Protein AF-R7C120-F1 (afdb_monomer_lite)

Foldseek 3Di:
DLVVDPPCVVCVVVVLVVLVVCCPPPCNLVSLVVCCVNPPPVSVVSCVVVVHDHSLNVLQCVPAPPVQLVVLVLLQLQLLVVDPQKAWAEPSCCVVFPPQPFDDQATEIEGQDDDVVVSVVVVCVVVVWDKDFPDDDPFKTWIWIDDPPDIYIYIYGYDNDDPDQFDQGPSGGHDFLQVNLVVLLVVCLPPVALVSLSSNLVSCVRCVVPHDPVSLVSSVVSCVVADLVSLVVNLVPDDDSSDDNVVSVVSNVVSCVSSVNDPVPNDD

Sequence (268 aa):
MKNDFICADQYTPEVFEKVLLLKGSGRWPQIAAFMGREYGAEWLDFLEGCGEETPFEVIRRMLLPATHAAFLRDCATFVTQAVGQLTVTGEAALALCYGLERPAENLELVCSGGEAAGVLRRFCAARSVSLSLINEVLIRREFLIRSATDELRVIVSYRKARAVPTPVIRGIRVSEPDTLASWACFAFNRSRHLRDLYDLAFVVRLFFDRISAERKFDISNALSNFESSDLEYLLRTQEDCLIDKTKLVNDYRAMCRLLGISSDEFLP

Structure (mmCIF, N/CA/C/O backbone):
data_AF-R7C120-F1
#
_entry.id   AF-R7C120-F1
#
loop_
_atom_site.group_PDB
_atom_site.id
_atom_site.type_symbol
_atom_site.label_atom_id
_atom_site.label_alt_id
_atom_site.label_comp_id
_atom_site.label_asym_id
_atom_site.label_entity_id
_atom_site.label_seq_id
_atom_site.pdbx_PDB_ins_code
_atom_site.Cartn_x
_atom_site.Cartn_y
_atom_site.Cartn_z
_atom_site.occupancy
_atom_site.B_iso_or_equiv
_atom_site.auth_seq_id
_atom_site.auth_comp_id
_atom_site.auth_asym_id
_atom_site.auth_atom_id
_atom_site.pdbx_PDB_model_num
ATOM 1 N N . MET A 1 1 ? 33.370 -12.246 1.269 1.00 59.62 1 MET A N 1
ATOM 2 C CA . MET A 1 1 ? 34.182 -13.462 1.025 1.00 59.62 1 MET A CA 1
ATOM 3 C C . MET A 1 1 ? 34.262 -13.813 -0.459 1.00 59.62 1 MET A C 1
ATOM 5 O O . MET A 1 1 ? 35.376 -13.990 -0.928 1.00 59.62 1 MET A O 1
ATOM 9 N N . LYS A 1 2 ? 33.154 -13.876 -1.223 1.00 56.00 2 LYS A N 1
ATOM 10 C CA . LYS A 1 2 ? 33.225 -14.118 -2.689 1.00 56.00 2 LYS A CA 1
ATOM 11 C C . LYS A 1 2 ? 34.026 -13.021 -3.410 1.00 56.00 2 LYS A C 1
ATOM 13 O O . LYS A 1 2 ? 34.896 -13.314 -4.217 1.00 56.00 2 LYS A O 1
ATOM 18 N N . ASN A 1 3 ? 33.799 -11.763 -3.026 1.00 56.03 3 ASN A N 1
ATOM 19 C CA . ASN A 1 3 ? 34.456 -10.589 -3.621 1.00 56.03 3 ASN A CA 1
ATOM 20 C C . ASN A 1 3 ? 35.867 -10.300 -3.078 1.00 56.03 3 ASN A C 1
ATOM 22 O O . ASN A 1 3 ? 36.531 -9.390 -3.567 1.00 56.03 3 ASN A O 1
ATOM 26 N N . ASP A 1 4 ? 36.322 -11.050 -2.070 1.00 59.22 4 ASP A N 1
ATOM 27 C CA . ASP A 1 4 ? 37.618 -10.819 -1.416 1.00 59.22 4 ASP A CA 1
ATOM 28 C C . ASP A 1 4 ? 38.739 -11.692 -2.009 1.00 59.22 4 ASP A C 1
ATOM 30 O O . ASP A 1 4 ? 39.910 -11.506 -1.678 1.00 59.22 4 ASP A O 1
ATOM 34 N N . PHE A 1 5 ? 38.401 -12.639 -2.895 1.00 56.16 5 PHE A N 1
ATOM 35 C CA . PHE A 1 5 ? 39.346 -13.573 -3.506 1.00 56.16 5 PHE A CA 1
ATOM 36 C C . PHE A 1 5 ? 39.140 -13.663 -5.024 1.00 56.16 5 PHE A C 1
ATOM 38 O O . PHE A 1 5 ? 38.027 -13.811 -5.516 1.00 56.16 5 PHE A O 1
ATOM 45 N N . ILE A 1 6 ? 40.237 -13.584 -5.779 1.00 49.78 6 ILE A N 1
ATOM 46 C CA . ILE A 1 6 ? 40.236 -13.625 -7.247 1.00 49.78 6 ILE A CA 1
ATOM 47 C C . ILE A 1 6 ? 39.999 -15.074 -7.722 1.00 49.78 6 ILE A C 1
ATOM 49 O O . ILE A 1 6 ? 40.662 -15.989 -7.236 1.00 49.78 6 ILE A O 1
ATOM 53 N N . CYS A 1 7 ? 39.104 -15.273 -8.700 1.00 55.56 7 CYS A N 1
ATOM 54 C CA . CYS A 1 7 ? 38.831 -16.557 -9.376 1.00 55.56 7 CYS A CA 1
ATOM 55 C C . CYS A 1 7 ? 38.228 -17.684 -8.503 1.00 55.56 7 CYS A C 1
ATOM 57 O O . CYS A 1 7 ? 38.557 -18.856 -8.693 1.00 55.56 7 CYS A O 1
ATOM 59 N N . ALA A 1 8 ? 37.335 -17.366 -7.561 1.00 64.25 8 ALA A N 1
ATOM 60 C CA . ALA A 1 8 ? 36.672 -18.376 -6.724 1.00 64.25 8 ALA A CA 1
ATOM 61 C C . ALA A 1 8 ? 35.389 -18.981 -7.336 1.00 64.25 8 ALA A C 1
ATOM 63 O O . ALA A 1 8 ? 34.874 -19.960 -6.798 1.00 64.25 8 ALA A O 1
ATOM 64 N N . ASP A 1 9 ? 34.900 -18.454 -8.465 1.00 71.06 9 ASP A N 1
ATOM 65 C CA . ASP A 1 9 ? 33.600 -18.835 -9.048 1.00 71.06 9 ASP A CA 1
ATOM 66 C C . ASP A 1 9 ? 33.495 -20.328 -9.398 1.00 71.06 9 ASP A C 1
ATOM 68 O O . ASP A 1 9 ? 32.418 -20.917 -9.338 1.00 71.06 9 ASP A O 1
ATOM 72 N N . GLN A 1 10 ? 34.628 -20.977 -9.687 1.00 77.88 10 GLN A N 1
ATOM 73 C CA . GLN A 1 10 ? 34.686 -22.415 -9.968 1.00 77.88 10 GLN A CA 1
ATOM 74 C C . GLN A 1 10 ? 34.289 -23.297 -8.772 1.00 77.88 10 GLN A C 1
ATOM 76 O O . GLN A 1 10 ? 33.929 -24.456 -8.963 1.00 77.88 10 GLN A O 1
ATOM 81 N N . TYR A 1 11 ? 34.350 -22.765 -7.549 1.00 79.38 11 TYR A N 1
ATOM 82 C CA . TYR A 1 11 ? 33.985 -23.485 -6.327 1.00 79.38 11 TYR A CA 1
ATOM 83 C C . TYR A 1 11 ? 32.561 -23.176 -5.859 1.00 79.38 11 TYR A C 1
ATOM 85 O O . TYR A 1 11 ? 32.088 -23.806 -4.915 1.00 79.38 11 TYR A O 1
ATOM 93 N N . THR A 1 12 ? 31.862 -22.232 -6.499 1.00 83.56 12 THR A N 1
ATOM 94 C CA . THR A 1 12 ? 30.515 -21.806 -6.095 1.00 83.56 12 THR A CA 1
ATOM 95 C C . THR A 1 12 ? 29.530 -22.980 -5.948 1.00 83.56 12 THR A C 1
ATOM 97 O O . THR A 1 12 ? 28.887 -23.057 -4.899 1.00 83.56 12 THR A O 1
ATOM 100 N N . PRO A 1 13 ? 29.449 -23.949 -6.888 1.00 84.44 13 PRO A N 1
ATOM 101 C CA . PRO A 1 13 ? 28.557 -25.101 -6.728 1.00 84.44 13 PRO A CA 1
ATOM 102 C C . PRO A 1 13 ? 28.895 -25.960 -5.500 1.00 84.44 13 PRO A C 1
ATOM 104 O O . PRO A 1 13 ? 28.005 -26.346 -4.746 1.00 84.44 13 PRO A O 1
ATOM 107 N N . GLU A 1 14 ? 30.184 -26.206 -5.245 1.00 87.88 14 GLU A N 1
ATOM 108 C CA . GLU A 1 14 ? 30.626 -26.993 -4.088 1.00 87.88 14 GLU A CA 1
ATOM 109 C C . GLU A 1 14 ? 30.311 -26.270 -2.771 1.00 87.88 14 GLU A C 1
ATOM 111 O O . GLU A 1 14 ? 29.830 -26.883 -1.816 1.00 87.88 14 GLU A O 1
ATOM 116 N N . VAL A 1 15 ? 30.522 -24.950 -2.717 1.00 88.19 15 VAL A N 1
ATOM 117 C CA . VAL A 1 15 ? 30.162 -24.134 -1.549 1.00 88.19 15 VAL A CA 1
ATOM 118 C C . VAL A 1 15 ? 28.664 -24.240 -1.263 1.00 88.19 15 VAL A C 1
ATOM 120 O O . VAL A 1 15 ? 28.277 -24.447 -0.112 1.00 88.19 15 VAL A O 1
ATOM 123 N N . PHE A 1 16 ? 27.821 -24.141 -2.290 1.00 91.25 16 PHE A N 1
ATOM 124 C CA . PHE A 1 16 ? 26.369 -24.237 -2.151 1.00 91.25 16 PHE A CA 1
ATOM 125 C C . PHE A 1 16 ? 25.921 -25.587 -1.594 1.00 91.25 16 PHE A C 1
ATOM 127 O O . PHE A 1 16 ? 25.179 -25.628 -0.607 1.00 91.25 16 PHE A O 1
ATOM 134 N N . GLU A 1 17 ? 26.441 -26.683 -2.148 1.00 92.00 17 GLU A N 1
ATOM 135 C CA . GLU A 1 17 ? 26.164 -28.035 -1.660 1.00 92.00 17 GLU A CA 1
ATOM 136 C C . GLU A 1 17 ? 26.560 -28.205 -0.189 1.00 92.00 17 GLU A C 1
ATOM 138 O O . GLU A 1 17 ? 25.792 -28.748 0.608 1.00 92.00 17 GLU A O 1
ATOM 143 N N . LYS A 1 18 ? 27.741 -27.710 0.209 1.00 92.50 18 LYS A N 1
ATOM 144 C CA . LYS A 1 18 ? 28.206 -27.812 1.602 1.00 92.50 18 LYS A CA 1
ATOM 145 C C . LYS A 1 18 ? 27.385 -26.963 2.558 1.00 92.50 18 LYS A C 1
ATOM 147 O O . LYS A 1 18 ? 27.124 -27.403 3.677 1.00 92.50 18 LYS A O 1
ATOM 152 N N . VAL A 1 19 ? 26.972 -25.768 2.144 1.00 90.69 19 VAL A N 1
ATOM 153 C CA . VAL A 1 19 ? 26.147 -24.898 2.987 1.00 90.69 19 VAL A CA 1
ATOM 154 C C . VAL A 1 19 ? 24.754 -25.489 3.181 1.00 90.69 19 VAL A C 1
ATOM 156 O O . VAL A 1 19 ? 24.238 -25.433 4.297 1.00 90.69 19 VAL A O 1
ATOM 159 N N . LEU A 1 20 ? 24.175 -26.136 2.166 1.00 90.25 20 LEU A N 1
ATOM 160 C CA . LEU A 1 20 ? 22.858 -26.769 2.274 1.00 90.25 20 LEU A CA 1
ATOM 161 C C . LEU A 1 20 ? 22.803 -27.867 3.353 1.00 90.25 20 LEU A C 1
ATOM 163 O O . LEU A 1 20 ? 21.775 -28.037 4.012 1.00 90.25 20 LEU A O 1
ATOM 167 N N . LEU A 1 21 ? 23.923 -28.542 3.638 1.00 92.06 21 LEU A N 1
ATOM 168 C CA . LEU A 1 21 ? 24.025 -29.508 4.746 1.00 92.06 21 LEU A CA 1
ATOM 169 C C . LEU A 1 21 ? 23.714 -28.885 6.121 1.00 92.06 21 LEU A C 1
ATOM 171 O O . LEU A 1 21 ? 23.375 -29.598 7.065 1.00 92.06 21 LEU A O 1
ATOM 175 N N . LEU A 1 22 ? 23.807 -27.558 6.247 1.00 89.06 22 LEU A N 1
ATOM 176 C CA . LEU A 1 22 ? 23.524 -26.818 7.476 1.00 89.06 22 LEU A CA 1
ATOM 177 C C . LEU A 1 22 ? 22.041 -26.446 7.637 1.00 89.06 22 LEU A C 1
ATOM 179 O O . LEU A 1 22 ? 21.698 -25.812 8.635 1.00 89.06 22 LEU A O 1
ATOM 183 N N . LYS A 1 23 ? 21.148 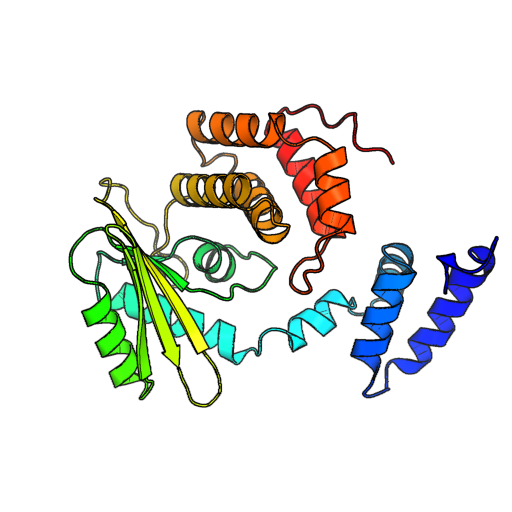-26.844 6.720 1.00 81.94 23 LYS A N 1
ATOM 184 C CA . LYS A 1 23 ? 19.715 -26.493 6.752 1.00 81.94 23 LYS A CA 1
ATOM 185 C C . LYS A 1 23 ? 19.004 -26.872 8.052 1.00 81.94 23 LYS A C 1
ATOM 187 O O . LYS A 1 23 ? 18.159 -26.126 8.535 1.00 81.94 23 LYS A O 1
ATOM 192 N N . GLY A 1 24 ? 19.371 -28.002 8.657 1.00 82.06 24 GLY A N 1
ATOM 193 C CA . GLY A 1 24 ? 18.810 -28.438 9.944 1.00 82.06 24 GLY A CA 1
ATOM 194 C C . GLY A 1 24 ? 19.228 -27.576 11.145 1.00 82.06 24 GLY A C 1
ATOM 195 O O . GLY A 1 24 ? 18.747 -27.787 12.256 1.00 82.06 24 GLY A O 1
ATOM 196 N N . SER A 1 25 ? 20.139 -26.619 10.952 1.00 85.38 25 SER A N 1
ATOM 197 C CA . SER A 1 25 ? 20.618 -25.728 12.003 1.00 85.38 25 SER A CA 1
ATOM 198 C C . SER A 1 25 ? 19.568 -24.687 12.380 1.00 85.38 25 SER A C 1
ATOM 200 O O . SER A 1 25 ? 18.989 -24.024 11.524 1.00 85.38 25 SER A O 1
ATOM 202 N N . GLY A 1 26 ? 19.433 -24.404 13.678 1.00 76.44 26 GLY A N 1
ATOM 203 C CA . GLY A 1 26 ? 18.660 -23.249 14.153 1.00 76.44 26 GLY A CA 1
ATOM 204 C C . GLY A 1 26 ? 19.206 -21.892 13.677 1.00 76.44 26 GLY A C 1
ATOM 205 O O . GLY A 1 26 ? 18.530 -20.880 13.826 1.00 76.44 26 GLY A O 1
ATOM 206 N N . ARG A 1 27 ? 20.417 -21.861 13.096 1.00 80.62 27 ARG A N 1
ATOM 207 C CA . ARG A 1 27 ? 21.026 -20.672 12.474 1.00 80.62 27 ARG A CA 1
ATOM 208 C C . ARG A 1 27 ? 20.820 -20.593 10.959 1.00 80.62 27 ARG A C 1
ATOM 210 O O . ARG A 1 27 ? 21.384 -19.708 10.315 1.00 80.62 27 ARG A O 1
ATOM 217 N N . TRP A 1 28 ? 20.049 -21.514 10.377 1.00 82.50 28 TRP A N 1
ATOM 218 C CA . TRP A 1 28 ? 19.776 -21.533 8.941 1.00 82.50 28 TRP A CA 1
ATOM 219 C C . TRP A 1 28 ? 19.320 -20.180 8.372 1.00 82.50 28 TRP A C 1
ATOM 221 O O . TRP A 1 28 ? 19.856 -19.788 7.342 1.00 82.50 28 TRP A O 1
ATOM 231 N N . PRO A 1 29 ? 18.456 -19.391 9.040 1.00 68.88 29 PRO A N 1
ATOM 232 C CA . PRO A 1 29 ? 18.038 -18.092 8.512 1.00 68.88 29 PRO A CA 1
ATOM 233 C C . PRO A 1 29 ? 19.200 -17.113 8.323 1.00 68.88 29 PRO A C 1
ATOM 235 O O . PRO A 1 29 ? 19.287 -16.439 7.301 1.00 68.88 29 PRO A O 1
ATOM 238 N N . GLN A 1 30 ? 20.127 -17.047 9.284 1.00 75.12 30 GLN A N 1
ATOM 239 C CA . GLN A 1 30 ? 21.290 -16.161 9.205 1.00 75.12 30 GLN A CA 1
ATOM 240 C C . GLN A 1 30 ? 22.289 -16.641 8.149 1.00 75.12 30 GLN A C 1
ATOM 242 O O . GLN A 1 30 ? 22.896 -15.818 7.465 1.00 75.12 30 GLN A O 1
ATOM 247 N N . ILE A 1 31 ? 22.436 -17.962 8.008 1.00 79.38 31 ILE A N 1
ATOM 248 C CA . ILE A 1 31 ? 23.298 -18.597 7.005 1.00 79.38 31 ILE A CA 1
ATOM 249 C C . ILE A 1 31 ? 22.737 -18.351 5.600 1.00 79.38 31 ILE A C 1
ATOM 251 O O . ILE A 1 31 ? 23.450 -17.842 4.743 1.00 79.38 31 ILE A O 1
ATOM 255 N N . ALA A 1 32 ? 21.452 -18.623 5.379 1.00 76.19 32 ALA A N 1
ATOM 256 C CA . ALA A 1 32 ? 20.771 -18.414 4.106 1.00 76.19 32 ALA A CA 1
ATOM 257 C C . ALA A 1 32 ? 20.776 -16.932 3.695 1.00 76.19 32 ALA A C 1
ATOM 259 O O . ALA A 1 32 ? 21.051 -16.614 2.540 1.00 76.19 32 ALA A O 1
ATOM 260 N N . ALA A 1 33 ? 20.550 -16.019 4.648 1.00 67.75 33 ALA A N 1
ATOM 261 C CA . ALA A 1 33 ? 20.653 -14.580 4.416 1.00 67.75 33 ALA A CA 1
ATOM 262 C C . ALA A 1 33 ? 22.083 -14.151 4.049 1.00 67.75 33 ALA A C 1
ATOM 264 O O . ALA A 1 33 ? 22.270 -13.307 3.178 1.00 67.75 33 ALA A O 1
ATOM 265 N N . PHE A 1 34 ? 23.097 -14.712 4.714 1.00 77.62 34 PHE A N 1
ATOM 266 C CA . PHE A 1 34 ? 24.500 -14.459 4.384 1.00 77.62 34 PHE A CA 1
ATOM 267 C C . PHE A 1 34 ? 24.843 -14.946 2.973 1.00 77.62 34 PHE A C 1
ATOM 269 O O . PHE A 1 34 ? 25.408 -14.179 2.199 1.00 77.62 34 PHE A O 1
ATOM 276 N N . MET A 1 35 ? 24.434 -16.164 2.613 1.00 81.31 35 MET A N 1
ATOM 277 C CA . MET A 1 35 ? 24.646 -16.709 1.270 1.00 81.31 35 MET A CA 1
ATOM 278 C C . MET A 1 35 ? 23.953 -15.879 0.193 1.00 81.31 35 MET A C 1
ATOM 280 O O . MET A 1 35 ? 24.572 -15.567 -0.818 1.00 81.31 35 MET A O 1
ATOM 284 N N . GLY A 1 36 ? 22.715 -15.441 0.437 1.00 71.19 36 GLY A N 1
ATOM 285 C CA . GLY A 1 36 ? 22.006 -14.541 -0.473 1.00 71.19 36 GLY A CA 1
ATOM 286 C C . GLY A 1 36 ? 22.736 -13.211 -0.688 1.00 71.19 36 GLY A C 1
ATOM 287 O O . GLY A 1 36 ? 22.799 -12.735 -1.817 1.00 71.19 36 GLY A O 1
ATOM 288 N N . ARG A 1 37 ? 23.345 -12.634 0.359 1.00 65.94 37 ARG A N 1
ATOM 289 C CA . ARG A 1 37 ? 24.153 -11.406 0.233 1.00 65.94 37 ARG A CA 1
ATOM 290 C C . ARG A 1 37 ? 25.459 -11.618 -0.533 1.00 65.94 37 ARG A C 1
ATOM 292 O O . ARG A 1 37 ? 25.858 -10.742 -1.287 1.00 65.94 37 ARG A O 1
ATOM 299 N N . GLU A 1 38 ? 26.136 -12.741 -0.311 1.00 76.75 38 GLU A N 1
ATOM 300 C CA . GLU A 1 38 ? 27.458 -13.009 -0.895 1.00 76.75 38 GLU A CA 1
ATOM 301 C C . GLU A 1 38 ? 27.393 -13.538 -2.334 1.00 76.75 38 GLU A C 1
ATOM 303 O O . GLU A 1 38 ? 28.292 -13.260 -3.123 1.00 76.75 38 GLU A O 1
ATOM 308 N N . TYR A 1 39 ? 26.351 -14.300 -2.675 1.00 74.56 39 TYR A N 1
ATOM 309 C CA . TYR A 1 39 ? 26.270 -15.045 -3.935 1.00 74.56 39 TYR A CA 1
ATOM 310 C C . TYR A 1 39 ? 25.067 -14.676 -4.812 1.00 74.56 39 TYR A C 1
ATOM 312 O O . TYR A 1 39 ? 25.027 -15.076 -5.973 1.00 74.56 39 TYR A O 1
ATOM 320 N N . GLY A 1 40 ? 24.113 -13.890 -4.304 1.00 69.75 40 GLY A N 1
ATOM 321 C CA . GLY A 1 40 ? 23.027 -13.324 -5.106 1.00 69.75 40 GLY A CA 1
ATOM 322 C C . GLY A 1 40 ? 22.176 -14.374 -5.827 1.00 69.75 40 GLY A C 1
ATOM 323 O O . GLY A 1 40 ? 21.740 -15.352 -5.220 1.00 69.75 40 GLY A O 1
ATOM 324 N N . ALA A 1 41 ? 21.926 -14.147 -7.120 1.00 66.62 41 ALA A N 1
ATOM 325 C CA . ALA A 1 41 ? 21.039 -14.966 -7.950 1.00 66.62 41 ALA A CA 1
ATOM 326 C C . ALA A 1 41 ? 21.512 -16.420 -8.099 1.00 66.62 41 ALA A C 1
ATOM 328 O O . ALA A 1 41 ? 20.691 -17.324 -8.022 1.00 66.62 41 ALA A O 1
ATOM 329 N N . GLU A 1 42 ? 22.824 -16.661 -8.189 1.00 77.69 42 GLU A N 1
ATOM 330 C CA . GLU A 1 42 ? 23.379 -18.016 -8.332 1.00 77.69 42 GLU A CA 1
ATOM 331 C C . GLU A 1 42 ? 22.962 -18.931 -7.165 1.00 77.69 42 GLU A C 1
ATOM 333 O O . GLU A 1 42 ? 22.687 -20.114 -7.357 1.00 77.69 42 GLU A O 1
ATOM 338 N N . TRP A 1 43 ? 22.875 -18.382 -5.947 1.00 83.31 43 TRP A N 1
ATOM 339 C CA . TRP A 1 43 ? 22.424 -19.126 -4.767 1.00 83.31 43 TRP A CA 1
ATOM 340 C C . TRP A 1 43 ? 20.919 -19.407 -4.787 1.00 83.31 43 TRP A C 1
ATOM 342 O O . TRP A 1 43 ? 20.481 -20.458 -4.323 1.00 83.31 43 TRP A O 1
ATOM 352 N N . LEU A 1 44 ? 20.125 -18.481 -5.327 1.00 68.38 44 LEU A N 1
ATOM 353 C CA . LEU A 1 44 ? 18.681 -18.660 -5.473 1.00 68.38 44 LEU A CA 1
ATOM 354 C C . LEU A 1 44 ? 18.370 -19.729 -6.521 1.00 68.38 44 LEU A C 1
ATOM 356 O O . LEU A 1 44 ? 17.623 -20.654 -6.219 1.00 68.38 44 LEU A O 1
ATOM 360 N N . ASP A 1 45 ? 19.018 -19.660 -7.685 1.00 76.44 45 ASP A N 1
ATOM 361 C CA . ASP A 1 45 ? 18.873 -20.641 -8.763 1.00 76.44 45 ASP A CA 1
ATOM 362 C C . ASP A 1 45 ? 19.258 -22.051 -8.287 1.00 76.44 45 ASP A C 1
ATOM 364 O O . ASP A 1 45 ? 18.603 -23.041 -8.621 1.00 76.44 45 ASP A O 1
ATOM 368 N N . PHE A 1 46 ? 20.297 -22.154 -7.452 1.00 84.06 46 PHE A N 1
ATOM 369 C CA . PHE A 1 46 ? 20.694 -23.413 -6.826 1.00 84.06 46 PHE A CA 1
ATOM 370 C C . PHE A 1 46 ? 19.618 -23.969 -5.883 1.00 84.06 46 PHE A C 1
ATOM 372 O O . PHE A 1 46 ? 19.302 -25.160 -5.945 1.00 84.06 46 PHE A O 1
ATOM 379 N N . LEU A 1 47 ? 19.049 -23.126 -5.013 1.00 79.00 47 LEU A N 1
ATOM 380 C CA . LEU A 1 47 ? 17.984 -23.537 -4.097 1.00 79.00 47 LEU A CA 1
ATOM 381 C C . LEU A 1 47 ? 16.718 -23.946 -4.860 1.00 79.00 47 LEU A C 1
ATOM 383 O O . LEU A 1 47 ? 16.163 -25.007 -4.575 1.00 79.00 47 LEU A O 1
ATOM 387 N N . GLU A 1 48 ? 16.317 -23.188 -5.882 1.00 73.81 48 GLU A N 1
ATOM 388 C CA . GLU A 1 48 ? 15.194 -23.548 -6.755 1.00 73.81 48 GLU A CA 1
ATOM 389 C C . GLU A 1 48 ? 15.438 -24.877 -7.481 1.00 73.81 48 GLU A C 1
ATOM 391 O O . GLU A 1 48 ? 14.563 -25.746 -7.493 1.00 73.81 48 GLU A O 1
ATOM 396 N N . GLY A 1 49 ? 16.649 -25.091 -8.009 1.00 77.25 49 GLY A N 1
ATOM 397 C CA . GLY A 1 49 ? 17.053 -26.353 -8.636 1.00 77.25 49 GLY A CA 1
ATOM 398 C C . GLY A 1 49 ? 17.010 -27.555 -7.686 1.00 77.25 49 GLY A C 1
ATOM 399 O O . GLY A 1 49 ? 16.826 -28.690 -8.128 1.00 77.25 49 GLY A O 1
ATOM 400 N N . CYS A 1 50 ? 17.125 -27.310 -6.380 1.00 81.12 50 CYS A N 1
ATOM 401 C CA . CYS A 1 50 ? 17.020 -28.313 -5.324 1.00 81.12 50 CYS A CA 1
ATOM 402 C C . CYS A 1 50 ? 15.597 -28.448 -4.743 1.00 81.12 50 CYS A C 1
ATOM 404 O O . CYS A 1 50 ? 15.377 -29.299 -3.879 1.00 81.12 50 CYS A O 1
ATOM 406 N N . GLY A 1 51 ? 14.628 -27.646 -5.204 1.00 76.19 51 GLY A N 1
ATOM 407 C CA . GLY A 1 51 ? 13.269 -27.601 -4.652 1.00 76.19 51 GLY A CA 1
ATOM 408 C C . GLY A 1 51 ? 13.210 -27.033 -3.230 1.00 76.19 51 GLY A C 1
ATOM 409 O O . GLY A 1 51 ? 12.342 -27.416 -2.444 1.00 76.19 51 GLY A O 1
ATOM 410 N N . GLU A 1 52 ? 14.160 -26.168 -2.885 1.00 75.25 52 GLU A N 1
ATOM 411 C CA . GLU A 1 52 ? 14.334 -25.588 -1.560 1.00 75.25 52 GLU A CA 1
ATOM 412 C C . GLU A 1 52 ? 13.703 -24.194 -1.452 1.00 75.25 52 GLU A C 1
ATOM 414 O O . GLU A 1 52 ? 13.763 -23.401 -2.390 1.00 75.25 52 GLU A O 1
ATOM 419 N N . GLU A 1 53 ? 13.110 -23.886 -0.289 1.00 63.16 53 GLU A N 1
ATOM 420 C CA . GLU A 1 53 ? 12.561 -22.548 -0.014 1.00 63.16 53 GLU A CA 1
ATOM 421 C C . GLU A 1 53 ? 13.680 -21.502 -0.066 1.00 63.16 53 GLU A C 1
ATOM 423 O O . GLU A 1 53 ? 14.761 -21.669 0.517 1.00 63.16 53 GLU A O 1
ATOM 428 N N . THR A 1 54 ? 13.405 -20.385 -0.733 1.00 60.72 54 THR A N 1
ATOM 429 C CA . THR A 1 54 ? 14.393 -19.316 -0.887 1.00 60.72 54 THR A CA 1
ATOM 430 C C . THR A 1 54 ? 14.652 -18.616 0.456 1.00 60.72 54 THR A C 1
ATOM 432 O O . THR A 1 54 ? 13.777 -18.565 1.331 1.00 60.72 54 THR A O 1
ATOM 435 N N . PRO A 1 55 ? 15.825 -17.981 0.653 1.00 55.91 55 PRO A N 1
ATOM 436 C CA . PRO A 1 55 ? 16.100 -17.187 1.847 1.00 55.91 55 PRO A CA 1
ATOM 437 C C . PRO A 1 55 ? 15.051 -16.089 2.046 1.00 55.91 55 PRO A C 1
ATOM 439 O O . PRO A 1 55 ? 14.735 -15.753 3.182 1.00 55.91 55 PRO A O 1
ATOM 442 N N . PHE A 1 56 ? 14.469 -15.578 0.957 1.00 54.66 56 PHE A N 1
ATOM 443 C CA . PHE A 1 56 ? 13.368 -14.622 0.983 1.00 54.66 56 PHE A CA 1
ATOM 444 C C . PHE A 1 56 ? 12.111 -15.197 1.645 1.00 54.66 56 PHE A C 1
ATOM 446 O O . PHE A 1 56 ? 11.521 -14.530 2.485 1.00 54.66 56 PHE A O 1
ATOM 453 N N . GLU A 1 57 ? 11.717 -16.434 1.351 1.00 55.25 57 GLU A N 1
ATOM 454 C CA . GLU A 1 57 ? 10.547 -17.076 1.969 1.00 55.25 57 GLU A CA 1
ATOM 455 C C . GLU A 1 57 ? 10.760 -17.352 3.463 1.00 55.25 57 GLU A C 1
ATOM 457 O O . GLU A 1 57 ? 9.868 -17.103 4.285 1.00 55.25 57 GLU A O 1
ATOM 462 N N . VAL A 1 58 ? 11.976 -17.765 3.833 1.00 55.16 58 VAL A N 1
ATOM 463 C CA . VAL A 1 58 ? 12.384 -17.966 5.231 1.00 55.16 58 VAL A CA 1
ATOM 464 C C . VAL A 1 58 ? 12.382 -16.640 5.999 1.00 55.16 58 VAL A C 1
ATOM 466 O O . VAL A 1 58 ? 11.817 -16.552 7.088 1.00 55.16 58 VAL A O 1
ATOM 469 N N . ILE A 1 59 ? 12.962 -15.586 5.423 1.00 51.09 59 ILE A N 1
ATOM 470 C CA . ILE A 1 59 ? 13.038 -14.241 6.007 1.00 51.09 59 ILE A CA 1
ATOM 471 C C . ILE A 1 59 ? 11.644 -13.590 6.071 1.00 51.09 59 ILE A C 1
ATOM 473 O O . ILE A 1 59 ? 11.266 -13.031 7.099 1.00 51.09 59 ILE A O 1
ATOM 477 N N . ARG A 1 60 ? 10.808 -13.753 5.043 1.00 51.19 60 ARG A N 1
ATOM 478 C CA . ARG A 1 60 ? 9.412 -13.286 5.001 1.00 51.19 60 ARG A CA 1
ATOM 479 C C . ARG A 1 60 ? 8.559 -13.888 6.117 1.00 51.19 60 ARG A C 1
ATOM 481 O O . ARG A 1 60 ? 7.746 -13.173 6.697 1.00 51.19 60 ARG A O 1
ATOM 488 N N . ARG A 1 61 ? 8.760 -15.166 6.470 1.00 52.62 61 ARG A N 1
ATOM 489 C CA . ARG A 1 61 ? 8.115 -15.787 7.649 1.00 52.62 61 ARG A CA 1
ATOM 490 C C . ARG A 1 61 ? 8.597 -15.207 8.980 1.00 52.62 61 ARG A C 1
ATOM 492 O O . ARG A 1 61 ? 7.895 -15.349 9.978 1.00 52.62 61 ARG A O 1
ATOM 499 N N . MET A 1 62 ? 9.779 -14.596 9.008 1.00 51.00 62 MET A N 1
ATOM 500 C CA . MET A 1 62 ? 10.410 -14.077 10.223 1.00 51.00 62 MET A CA 1
ATOM 501 C C . MET A 1 62 ? 10.187 -12.582 10.456 1.00 51.00 62 MET A C 1
ATOM 503 O O . MET A 1 62 ? 10.247 -12.149 11.602 1.00 51.00 62 MET A O 1
ATOM 507 N N . LEU A 1 63 ? 9.941 -11.793 9.407 1.00 53.84 63 LEU A N 1
ATOM 508 C CA . LEU A 1 63 ? 9.999 -10.330 9.497 1.00 53.84 63 LEU A CA 1
ATOM 509 C C . LEU A 1 63 ? 8.709 -9.638 9.919 1.00 53.84 63 LEU A C 1
ATOM 511 O O . LEU A 1 63 ? 8.780 -8.589 10.549 1.00 53.84 63 LEU A O 1
ATOM 515 N N . LEU A 1 64 ? 7.548 -10.214 9.616 1.00 57.84 64 LEU A N 1
ATOM 516 C CA . LEU A 1 64 ? 6.271 -9.766 10.163 1.00 57.84 64 LEU A CA 1
ATOM 517 C C . LEU A 1 64 ? 5.539 -11.005 10.669 1.00 57.84 64 LEU A C 1
ATOM 519 O O . LEU A 1 64 ? 5.212 -11.884 9.865 1.00 57.84 64 LEU A O 1
ATOM 523 N N . PRO A 1 65 ? 5.308 -11.134 11.987 1.00 63.03 65 PRO A N 1
ATOM 524 C CA . PRO A 1 65 ? 4.632 -12.308 12.509 1.00 63.03 65 PRO A CA 1
ATOM 525 C C . PRO A 1 65 ? 3.251 -12.424 11.852 1.00 63.03 65 PRO A C 1
ATOM 527 O O . PRO A 1 65 ? 2.605 -11.417 11.565 1.00 63.03 65 PRO A O 1
ATOM 530 N N . ALA A 1 66 ? 2.767 -13.648 11.607 1.00 62.94 66 ALA A N 1
ATOM 531 C CA . ALA A 1 66 ? 1.447 -13.885 10.999 1.00 62.94 66 ALA A CA 1
ATOM 532 C C . ALA A 1 66 ? 0.307 -13.134 11.727 1.00 62.94 66 ALA A C 1
ATOM 534 O O . ALA A 1 66 ? -0.739 -12.839 11.145 1.00 62.94 66 ALA A O 1
ATOM 535 N N . THR A 1 67 ? 0.543 -12.779 12.991 1.00 77.44 67 THR A N 1
ATOM 536 C CA . THR A 1 67 ? -0.301 -11.920 13.818 1.00 77.44 67 THR A CA 1
ATOM 537 C C . THR A 1 67 ? -0.474 -10.509 13.252 1.00 77.44 67 THR A C 1
ATOM 539 O O . THR A 1 67 ? -1.581 -9.988 13.329 1.00 77.44 67 THR A O 1
ATOM 542 N N . HIS A 1 68 ? 0.543 -9.920 12.617 1.00 88.12 68 HIS A N 1
ATOM 543 C CA . HIS A 1 68 ? 0.486 -8.555 12.089 1.00 88.12 68 HIS A CA 1
ATOM 544 C C . HIS A 1 68 ? -0.431 -8.447 10.872 1.00 88.12 68 HIS A C 1
ATOM 546 O O . HIS A 1 68 ? -1.341 -7.620 10.832 1.00 88.12 68 HIS A O 1
ATOM 552 N N . ALA A 1 69 ? -0.281 -9.354 9.902 1.00 87.00 69 ALA A N 1
ATOM 553 C CA . ALA A 1 69 ? -1.178 -9.412 8.749 1.00 87.00 69 ALA A CA 1
ATOM 554 C C . ALA A 1 69 ? -2.637 -9.684 9.168 1.00 87.00 69 ALA A C 1
ATOM 556 O O . ALA A 1 69 ? -3.574 -9.143 8.570 1.00 87.00 69 ALA A O 1
ATOM 557 N N . ALA A 1 70 ? -2.843 -10.496 10.211 1.00 90.12 70 ALA A N 1
ATOM 558 C CA . ALA A 1 70 ? -4.162 -10.717 10.795 1.00 90.12 70 ALA A CA 1
ATOM 559 C C . ALA A 1 70 ? -4.708 -9.450 11.476 1.00 90.12 70 ALA A C 1
ATOM 561 O O . ALA A 1 70 ? -5.879 -9.121 11.285 1.00 90.12 70 ALA A O 1
ATOM 562 N N . PHE A 1 71 ? -3.869 -8.709 12.205 1.00 92.44 71 PHE A N 1
ATOM 563 C CA . PHE A 1 71 ? -4.253 -7.473 12.883 1.00 92.44 71 PHE A CA 1
ATOM 564 C C . PHE A 1 71 ? -4.626 -6.360 11.892 1.00 92.44 71 PHE A C 1
ATOM 566 O O . PHE A 1 71 ? -5.680 -5.731 12.028 1.00 92.44 71 PHE A O 1
ATOM 573 N N . LEU A 1 72 ? -3.827 -6.195 10.832 1.00 94.69 72 LEU A N 1
ATOM 574 C CA . LEU A 1 72 ? -4.135 -5.346 9.678 1.00 94.69 72 LEU A CA 1
ATOM 575 C C . LEU A 1 72 ? -5.497 -5.692 9.073 1.00 94.69 72 LEU A C 1
ATOM 577 O O . LEU A 1 72 ? -6.331 -4.809 8.862 1.00 94.69 72 LEU A O 1
ATOM 581 N N . ARG A 1 73 ? -5.740 -6.983 8.810 1.00 95.31 73 ARG A N 1
ATOM 582 C CA . ARG A 1 73 ? -6.988 -7.462 8.205 1.00 95.31 73 ARG A CA 1
ATOM 583 C C . ARG A 1 73 ? -8.199 -7.231 9.105 1.00 95.31 73 ARG A C 1
ATOM 585 O O . ARG A 1 73 ? -9.240 -6.818 8.592 1.00 95.31 73 ARG A O 1
ATOM 592 N N . ASP A 1 74 ? -8.084 -7.476 10.410 1.00 96.19 74 ASP A N 1
ATOM 593 C CA . ASP A 1 74 ? -9.165 -7.230 11.373 1.00 96.19 74 ASP A CA 1
ATOM 594 C C . ASP A 1 74 ? -9.530 -5.739 11.410 1.00 96.19 74 ASP A C 1
ATOM 596 O O . ASP A 1 74 ? -10.696 -5.379 11.238 1.00 96.19 74 ASP A O 1
ATOM 600 N N . CYS A 1 75 ? -8.529 -4.858 11.506 1.00 97.06 75 CYS A N 1
ATOM 601 C CA . CYS A 1 75 ? -8.749 -3.412 11.481 1.00 97.06 75 CYS A CA 1
ATOM 602 C C . CYS A 1 75 ? -9.388 -2.950 10.157 1.00 97.06 75 CYS A C 1
ATOM 604 O O . CYS A 1 75 ? -10.412 -2.264 10.168 1.00 97.06 75 CYS A O 1
ATOM 606 N N . ALA A 1 76 ? -8.858 -3.394 9.011 1.00 97.38 76 ALA A N 1
ATOM 607 C CA . ALA A 1 76 ? -9.383 -3.079 7.678 1.00 97.38 76 ALA A CA 1
ATOM 608 C C . ALA A 1 76 ? -10.844 -3.540 7.475 1.00 97.38 76 ALA A C 1
ATOM 610 O O . ALA A 1 76 ? -11.666 -2.836 6.874 1.00 97.38 76 ALA A O 1
ATOM 611 N N . THR A 1 77 ? -11.186 -4.714 8.004 1.00 97.06 77 THR A N 1
ATOM 612 C CA . THR A 1 77 ? -12.548 -5.261 7.938 1.00 97.06 77 THR A CA 1
ATOM 613 C C . THR A 1 77 ? -13.489 -4.470 8.843 1.00 97.06 77 THR A C 1
ATOM 615 O O . THR A 1 77 ? -14.574 -4.070 8.413 1.00 97.06 77 THR A O 1
ATOM 618 N N . PHE A 1 78 ? -13.056 -4.157 10.068 1.00 97.38 78 PHE A N 1
ATOM 619 C CA . PHE A 1 78 ? -13.844 -3.372 11.013 1.00 97.38 78 PHE A CA 1
ATOM 620 C C . PHE A 1 78 ? -14.177 -1.980 10.466 1.00 97.38 78 PHE A C 1
ATOM 622 O O . PHE A 1 78 ? -15.336 -1.569 10.510 1.00 97.38 78 PHE A O 1
ATOM 629 N N . VAL A 1 79 ? -13.200 -1.252 9.905 1.00 95.50 79 VAL A N 1
ATOM 630 C CA . VAL A 1 79 ? -13.462 0.091 9.350 1.00 95.50 79 VAL A CA 1
ATOM 631 C C . VAL A 1 79 ? -14.440 0.045 8.176 1.00 95.50 79 VAL A C 1
ATOM 633 O O . VAL A 1 79 ? -15.284 0.932 8.054 1.00 95.50 79 VAL A O 1
ATOM 636 N N . THR A 1 80 ? -14.377 -1.013 7.360 1.00 94.25 80 THR A N 1
ATOM 637 C CA . THR A 1 80 ? -15.285 -1.219 6.223 1.00 94.25 80 THR A CA 1
ATOM 638 C C . THR A 1 80 ? -16.732 -1.404 6.680 1.00 94.25 80 THR A C 1
ATOM 640 O O . THR A 1 80 ? -17.646 -0.831 6.078 1.00 94.25 80 THR A O 1
ATOM 643 N N . GLN A 1 81 ? -16.933 -2.183 7.746 1.00 93.00 81 GLN A N 1
ATOM 644 C CA . GLN A 1 81 ? -18.245 -2.477 8.328 1.00 93.00 81 GLN A CA 1
ATOM 645 C C . GLN A 1 81 ? -18.803 -1.308 9.144 1.00 93.00 81 GLN A C 1
ATOM 647 O O . GLN A 1 81 ? -20.012 -1.100 9.184 1.00 93.00 81 GLN A O 1
ATOM 652 N N . ALA A 1 82 ? -17.932 -0.540 9.800 1.00 91.44 82 ALA A N 1
ATOM 653 C CA . ALA A 1 82 ? -18.344 0.505 10.724 1.00 91.44 82 ALA A CA 1
ATOM 654 C C . ALA A 1 82 ? -18.909 1.748 10.026 1.00 91.44 82 ALA A C 1
ATOM 656 O O . ALA A 1 82 ? -19.813 2.382 10.569 1.00 91.44 82 ALA A O 1
ATOM 657 N N . VAL A 1 83 ? -18.342 2.143 8.880 1.00 91.31 83 VAL A N 1
ATOM 658 C CA . VAL A 1 83 ? -18.719 3.368 8.155 1.00 91.31 83 VAL A CA 1
ATOM 659 C C . VAL A 1 83 ? -18.493 3.227 6.650 1.00 91.31 83 VAL A C 1
ATOM 661 O O . VAL A 1 83 ? -17.625 2.475 6.215 1.00 91.31 83 VAL A O 1
ATOM 664 N N . GLY A 1 84 ? -19.238 3.989 5.843 1.00 89.56 84 GLY A N 1
ATOM 665 C CA . GLY A 1 84 ? -19.097 4.026 4.380 1.00 89.56 84 GLY A CA 1
ATOM 666 C C . GLY A 1 84 ? -17.973 4.936 3.870 1.00 89.56 84 GLY A C 1
ATOM 667 O O . GLY A 1 84 ? -17.548 4.814 2.726 1.00 89.56 84 GLY A O 1
ATOM 668 N N . GLN A 1 85 ? -17.494 5.854 4.712 1.00 91.19 85 GLN A N 1
ATOM 669 C CA . GLN A 1 85 ? -16.604 6.950 4.322 1.00 91.19 85 GLN A CA 1
ATOM 670 C C . GLN A 1 85 ? -15.110 6.611 4.415 1.00 91.19 85 GLN A C 1
ATOM 672 O O . GLN A 1 85 ? -14.278 7.397 3.965 1.00 91.19 85 GLN A O 1
ATOM 677 N N . LEU A 1 86 ? -14.759 5.460 4.995 1.00 93.88 86 LEU A N 1
ATOM 678 C CA . LEU A 1 86 ? -13.380 4.981 5.077 1.00 93.88 86 LEU A CA 1
ATOM 679 C C . LEU A 1 86 ? -13.125 3.929 4.005 1.00 93.88 86 LEU A C 1
ATOM 681 O O . LEU A 1 86 ? -13.894 2.977 3.857 1.00 93.88 86 LEU A O 1
ATOM 685 N N . THR A 1 87 ? -12.033 4.121 3.275 1.00 94.88 87 THR A N 1
ATOM 686 C CA . THR A 1 87 ? -11.585 3.239 2.195 1.00 94.88 87 THR A CA 1
ATOM 687 C C . THR A 1 87 ? -10.122 2.885 2.414 1.00 94.88 87 THR A C 1
ATOM 689 O O . THR A 1 87 ? -9.316 3.780 2.655 1.00 94.88 87 THR A O 1
ATOM 692 N N . VAL A 1 88 ? -9.783 1.600 2.333 1.00 96.31 88 VAL A N 1
ATOM 693 C CA . VAL A 1 88 ? -8.402 1.112 2.432 1.00 96.31 88 VAL A CA 1
ATOM 694 C C . VAL A 1 88 ? -7.660 1.393 1.126 1.00 96.31 88 VAL A C 1
ATOM 696 O O . VAL A 1 88 ? -8.168 1.112 0.041 1.00 96.31 88 VAL A O 1
ATOM 699 N N . THR A 1 89 ? -6.457 1.951 1.227 1.00 95.00 89 THR A N 1
ATOM 700 C CA . THR A 1 89 ? -5.600 2.313 0.088 1.00 95.00 89 THR A CA 1
ATOM 701 C C . THR A 1 89 ? -4.168 1.810 0.306 1.00 95.00 89 THR A C 1
ATOM 703 O O . THR A 1 89 ? -3.890 1.142 1.305 1.00 95.00 89 THR A O 1
ATOM 706 N N . GLY A 1 90 ? -3.279 2.108 -0.642 1.00 93.19 90 GLY A N 1
ATOM 707 C CA . GLY A 1 90 ? -1.839 1.884 -0.512 1.00 93.19 90 GLY A CA 1
ATOM 708 C C . GLY A 1 90 ? -1.473 0.411 -0.345 1.00 93.19 90 GLY A C 1
ATOM 709 O O . GLY A 1 90 ? -2.181 -0.480 -0.825 1.00 93.19 90 GLY A O 1
ATOM 710 N N . GLU A 1 91 ? -0.375 0.157 0.362 1.00 92.38 91 GLU A N 1
ATOM 711 C CA . GLU A 1 91 ? 0.198 -1.184 0.518 1.00 92.38 91 GLU A CA 1
ATOM 712 C C . GLU A 1 91 ? -0.779 -2.203 1.127 1.00 92.38 91 GLU A C 1
ATOM 714 O O . GLU A 1 91 ? -0.883 -3.332 0.645 1.00 92.38 91 GLU A O 1
ATOM 719 N N . ALA A 1 92 ? -1.572 -1.806 2.129 1.00 94.75 92 ALA A N 1
ATOM 720 C CA . ALA A 1 92 ? -2.536 -2.698 2.770 1.00 94.75 92 ALA A CA 1
ATOM 721 C C . ALA A 1 92 ? -3.648 -3.137 1.810 1.00 94.75 92 ALA A C 1
ATOM 723 O O . ALA A 1 92 ? -4.067 -4.297 1.845 1.00 94.75 92 ALA A O 1
ATOM 724 N N . ALA A 1 93 ? -4.119 -2.246 0.930 1.00 95.75 93 ALA A N 1
ATOM 725 C CA . ALA A 1 93 ? -5.090 -2.625 -0.093 1.00 95.75 93 ALA A CA 1
ATOM 726 C C . ALA A 1 93 ? -4.494 -3.676 -1.041 1.00 95.75 93 ALA A C 1
ATOM 728 O O . ALA A 1 93 ? -5.128 -4.701 -1.307 1.00 95.75 93 ALA A O 1
ATOM 729 N N . LEU A 1 94 ? -3.264 -3.447 -1.508 1.00 95.06 94 LEU A N 1
ATOM 730 C CA . LEU A 1 94 ? -2.567 -4.337 -2.436 1.00 95.06 94 LEU A CA 1
ATOM 731 C C . LEU A 1 94 ? -2.300 -5.716 -1.815 1.00 95.06 94 LEU A C 1
ATOM 733 O O . LEU A 1 94 ? -2.670 -6.737 -2.400 1.00 95.06 94 LEU A O 1
ATOM 737 N N . ALA A 1 95 ? -1.760 -5.762 -0.597 1.00 92.69 95 ALA A N 1
ATOM 738 C CA . ALA A 1 95 ? -1.436 -7.009 0.095 1.00 92.69 95 ALA A CA 1
ATOM 739 C C . ALA A 1 95 ? -2.688 -7.802 0.503 1.00 92.69 95 ALA A C 1
ATOM 741 O O . ALA A 1 95 ? -2.794 -9.003 0.245 1.00 92.69 95 ALA A O 1
ATOM 742 N N . LEU A 1 96 ? -3.687 -7.154 1.113 1.00 92.50 96 LEU A N 1
ATOM 743 C CA . LEU A 1 96 ? -4.841 -7.872 1.666 1.00 92.50 96 LEU A CA 1
ATOM 744 C C . LEU A 1 96 ? -5.830 -8.343 0.592 1.00 92.50 96 LEU A C 1
ATOM 746 O O . LEU A 1 96 ? -6.486 -9.383 0.785 1.00 92.50 96 LEU A O 1
ATOM 750 N N . CYS A 1 97 ? -5.946 -7.590 -0.508 1.00 94.25 97 CYS A N 1
ATOM 751 C CA . CYS A 1 97 ? -7.013 -7.760 -1.497 1.00 94.25 97 CYS A CA 1
ATOM 752 C C . CYS A 1 97 ? -6.526 -8.190 -2.881 1.00 94.25 97 CYS A C 1
ATOM 754 O O . CYS A 1 97 ? -7.269 -8.896 -3.561 1.00 94.25 97 CYS A O 1
ATOM 756 N N . TYR A 1 98 ? -5.311 -7.812 -3.282 1.00 91.25 98 TYR A N 1
ATOM 757 C CA . TYR A 1 98 ? -4.839 -7.986 -4.658 1.00 91.25 98 TYR A CA 1
ATOM 758 C C . TYR A 1 98 ? -3.639 -8.923 -4.811 1.00 91.25 98 TYR A C 1
ATOM 760 O O . TYR A 1 98 ? -3.297 -9.269 -5.934 1.00 91.25 98 TYR A O 1
ATOM 768 N N . GLY A 1 99 ? -3.066 -9.407 -3.706 1.00 88.75 99 GLY A N 1
ATOM 769 C CA . GLY A 1 99 ? -2.025 -10.434 -3.736 1.00 88.75 99 GLY A CA 1
ATOM 770 C C . GLY A 1 99 ? -0.607 -9.894 -3.890 1.00 88.75 99 GLY A C 1
ATOM 771 O O . GLY A 1 99 ? 0.248 -10.641 -4.351 1.00 88.75 99 GLY A O 1
ATOM 772 N N . LEU A 1 100 ? -0.356 -8.640 -3.494 1.00 90.31 100 LEU A N 1
ATOM 773 C CA . LEU A 1 100 ? 1.011 -8.130 -3.363 1.00 90.31 100 LEU A CA 1
ATOM 774 C C . LEU A 1 100 ? 1.817 -9.054 -2.444 1.00 90.31 100 LEU A C 1
ATOM 776 O O . LEU A 1 100 ? 1.370 -9.408 -1.349 1.00 90.31 100 LEU A O 1
ATOM 780 N N . GLU A 1 101 ? 2.983 -9.476 -2.919 1.00 86.06 101 GLU A N 1
ATOM 781 C CA . GLU A 1 101 ? 3.751 -10.543 -2.291 1.00 86.06 101 GLU A CA 1
ATOM 782 C C . GLU A 1 101 ? 4.525 -10.041 -1.072 1.00 86.06 101 GLU A C 1
ATOM 784 O O . GLU A 1 101 ? 4.605 -10.745 -0.059 1.00 86.06 101 GLU A O 1
ATOM 789 N N . ARG A 1 102 ? 5.046 -8.811 -1.115 1.00 87.81 102 ARG A N 1
ATOM 790 C CA . ARG A 1 102 ? 5.650 -8.220 0.078 1.00 87.81 102 ARG A CA 1
ATOM 791 C C . ARG A 1 102 ? 4.580 -7.968 1.154 1.00 87.81 102 ARG A C 1
ATOM 793 O O . ARG A 1 102 ? 3.460 -7.566 0.826 1.00 87.81 102 ARG A O 1
ATOM 800 N N . PRO A 1 103 ? 4.892 -8.172 2.441 1.00 86.50 103 PRO A N 1
ATOM 801 C CA . PRO A 1 103 ? 3.994 -7.776 3.518 1.00 86.50 103 PRO A CA 1
ATOM 802 C C . PRO A 1 103 ? 3.723 -6.261 3.537 1.00 86.50 103 PRO A C 1
ATOM 804 O O . PRO A 1 103 ? 4.599 -5.463 3.199 1.00 86.50 103 PRO A O 1
ATOM 807 N N . ALA A 1 104 ? 2.520 -5.882 3.976 1.00 90.25 104 ALA A N 1
ATOM 808 C CA . ALA A 1 104 ? 2.183 -4.509 4.352 1.00 90.25 104 ALA A CA 1
ATOM 809 C C . ALA A 1 104 ? 2.411 -4.317 5.859 1.00 90.25 104 ALA A C 1
ATOM 811 O O . ALA A 1 104 ? 2.153 -5.242 6.631 1.00 90.25 104 ALA A O 1
ATOM 812 N N . GLU A 1 105 ? 2.856 -3.129 6.262 1.00 89.06 105 GLU A N 1
ATOM 813 C CA . GLU A 1 105 ? 3.144 -2.784 7.666 1.00 89.06 105 GLU A CA 1
ATOM 814 C C . GLU A 1 105 ? 2.135 -1.775 8.226 1.00 89.06 105 GLU A C 1
ATOM 816 O O . GLU A 1 105 ? 1.858 -1.725 9.423 1.00 89.06 105 GLU A O 1
ATOM 821 N N . ASN A 1 106 ? 1.582 -0.929 7.358 1.00 93.56 106 ASN A N 1
ATOM 822 C CA . ASN A 1 106 ? 0.722 0.176 7.743 1.00 93.56 106 ASN A CA 1
ATOM 823 C C . ASN A 1 106 ? -0.665 0.003 7.132 1.00 93.56 106 ASN A C 1
ATOM 825 O O . ASN A 1 106 ? -0.823 -0.436 5.993 1.00 93.56 106 ASN A O 1
ATOM 829 N N . LEU A 1 107 ? -1.693 0.424 7.870 1.00 97.06 107 LEU A N 1
ATOM 830 C CA . LEU A 1 107 ? -3.036 0.554 7.319 1.00 97.06 107 LEU A CA 1
ATOM 831 C C . LEU A 1 107 ? -3.246 1.978 6.816 1.00 97.06 107 LEU A C 1
ATOM 833 O O . LEU A 1 107 ? -3.429 2.908 7.603 1.00 97.06 107 LEU A O 1
ATOM 837 N N . GLU A 1 108 ? -3.281 2.149 5.502 1.00 96.06 108 GLU A N 1
ATOM 838 C CA . GLU A 1 108 ? -3.600 3.434 4.891 1.00 96.06 108 GLU A CA 1
ATOM 839 C C . GLU A 1 108 ? -5.091 3.542 4.570 1.00 96.06 108 GLU A C 1
ATOM 841 O O . GLU A 1 108 ? -5.687 2.660 3.948 1.00 96.06 108 GLU A O 1
ATOM 846 N N . LEU A 1 109 ? -5.696 4.654 4.983 1.00 95.81 109 LEU A N 1
ATOM 847 C CA . LEU A 1 109 ? -7.109 4.955 4.809 1.00 95.81 109 LEU A CA 1
ATOM 848 C C . LEU A 1 109 ? -7.301 6.300 4.109 1.00 95.81 109 LEU A C 1
ATOM 850 O O . LEU A 1 109 ? -6.669 7.303 4.445 1.00 95.81 109 LEU A O 1
ATOM 854 N N . VAL A 1 110 ? -8.268 6.347 3.200 1.00 93.94 110 VAL A N 1
ATOM 855 C CA . VAL A 1 110 ? -8.866 7.589 2.709 1.00 93.94 110 VAL A CA 1
ATOM 856 C C . VAL A 1 110 ? -10.191 7.802 3.431 1.00 93.94 110 VAL A C 1
ATOM 858 O O . VAL A 1 110 ? -11.061 6.931 3.412 1.00 93.94 110 VAL A O 1
ATOM 861 N N . CYS A 1 111 ? -10.341 8.967 4.059 1.00 93.38 111 CYS A N 1
ATOM 862 C CA . CYS A 1 111 ? -11.579 9.413 4.686 1.00 93.38 111 CYS A CA 1
ATOM 863 C C . CYS A 1 111 ? -12.257 10.452 3.791 1.00 93.38 111 CYS A C 1
ATOM 865 O O . CYS A 1 111 ? -11.731 11.555 3.619 1.00 93.38 111 CYS A O 1
ATOM 867 N N . SER A 1 112 ? -13.414 10.093 3.227 1.00 90.38 112 SER A N 1
ATOM 868 C CA . SER A 1 112 ? -14.190 10.948 2.323 1.00 90.38 112 SER A CA 1
ATOM 869 C C . SER A 1 112 ? -15.122 11.944 3.017 1.00 90.38 112 SER A C 1
ATOM 871 O O . SER A 1 112 ? -15.630 12.873 2.385 1.00 90.38 112 SER A O 1
ATOM 873 N N . GLY A 1 113 ? -15.353 11.747 4.313 1.00 85.00 113 GLY A N 1
ATOM 874 C CA . GLY A 1 113 ? -16.221 12.562 5.151 1.00 85.00 113 GLY A CA 1
ATOM 875 C C . GLY A 1 113 ? -16.351 11.971 6.556 1.00 85.00 113 GLY A C 1
ATOM 876 O O . GLY A 1 113 ? -16.192 10.768 6.750 1.00 85.00 113 GLY A O 1
ATOM 877 N N . GLY A 1 114 ? -16.652 12.816 7.542 1.00 84.75 114 GLY A N 1
ATOM 878 C CA . GLY A 1 114 ? -16.719 12.413 8.951 1.00 84.75 114 GLY A CA 1
ATOM 879 C C . GLY A 1 114 ? -15.348 12.334 9.632 1.00 84.75 114 GLY A C 1
ATOM 880 O O . GLY A 1 114 ? -14.374 12.936 9.180 1.00 84.75 114 GLY A O 1
ATOM 881 N N . GLU A 1 115 ? -15.277 11.611 10.753 1.00 86.88 115 GLU A N 1
ATOM 882 C CA . GLU A 1 115 ? -14.076 11.504 11.588 1.00 86.88 115 GLU A CA 1
ATOM 883 C C . GLU A 1 115 ? -13.630 10.039 11.730 1.00 86.88 115 GLU A C 1
ATOM 885 O O . GLU A 1 115 ? -14.361 9.196 12.252 1.00 86.88 115 GLU A O 1
ATOM 890 N N . ALA A 1 116 ? -12.397 9.733 11.312 1.00 93.88 116 ALA A N 1
ATOM 891 C CA . ALA A 1 116 ? -11.844 8.383 11.423 1.00 93.88 116 ALA A CA 1
ATOM 892 C C . ALA A 1 116 ? -11.518 7.989 12.873 1.00 93.88 116 ALA A C 1
ATOM 894 O O . ALA A 1 116 ? -11.639 6.821 13.237 1.00 93.88 116 ALA A O 1
ATOM 895 N N . ALA A 1 117 ? -11.141 8.953 13.722 1.00 95.50 117 ALA A N 1
ATOM 896 C CA . ALA A 1 117 ? -10.710 8.668 15.090 1.00 95.50 117 ALA A CA 1
ATOM 897 C C . ALA A 1 117 ? -11.826 8.020 15.922 1.00 95.50 117 ALA A C 1
ATOM 899 O O . ALA A 1 117 ? -11.563 7.064 16.644 1.00 95.50 117 ALA A O 1
ATOM 900 N N . GLY A 1 118 ? -13.081 8.465 15.787 1.00 96.06 118 GLY A N 1
ATOM 901 C CA . GLY A 1 118 ? -14.224 7.809 16.426 1.00 96.06 118 GLY A CA 1
ATOM 902 C C . GLY A 1 118 ? -14.393 6.338 16.025 1.00 96.06 118 GLY A C 1
ATOM 903 O O . GLY A 1 118 ? -14.730 5.512 16.871 1.00 96.06 118 GLY A O 1
ATOM 904 N N . VAL A 1 119 ? -14.118 5.984 14.765 1.00 97.00 119 VAL A N 1
ATOM 905 C CA . VAL A 1 119 ? -14.159 4.589 14.291 1.00 97.00 119 VAL A CA 1
ATOM 906 C C . VAL A 1 119 ? -13.021 3.777 14.906 1.00 97.00 119 VAL A C 1
ATOM 908 O O . VAL A 1 119 ? -13.267 2.706 15.458 1.00 97.00 119 VAL A O 1
ATOM 911 N N . LEU A 1 120 ? -11.798 4.313 14.880 1.00 97.88 120 LEU A N 1
ATOM 912 C CA . LEU A 1 120 ? -10.624 3.649 15.449 1.00 97.88 120 LEU A CA 1
ATOM 913 C C . LEU A 1 120 ? -10.750 3.465 16.968 1.00 97.88 120 LEU A C 1
ATOM 915 O O . LEU A 1 120 ? -10.428 2.400 17.477 1.00 97.88 120 LEU A O 1
ATOM 919 N N . ARG A 1 121 ? -11.315 4.433 17.703 1.00 98.00 121 ARG A N 1
ATOM 920 C CA . ARG A 1 121 ? -11.592 4.281 19.144 1.00 98.00 121 ARG A CA 1
ATOM 921 C C . ARG A 1 121 ? -12.538 3.114 19.427 1.00 98.00 121 ARG A C 1
ATOM 923 O O . ARG A 1 121 ? -12.305 2.370 20.375 1.00 98.00 121 ARG A O 1
ATOM 930 N N . ARG A 1 122 ? -13.582 2.92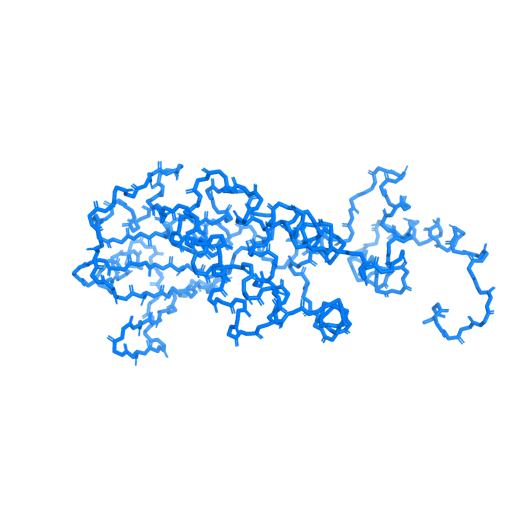4 18.607 1.00 97.56 122 ARG A N 1
ATOM 931 C CA . ARG A 1 122 ? -14.496 1.775 18.746 1.00 97.56 122 ARG A CA 1
ATOM 932 C C . ARG A 1 122 ? -13.799 0.452 18.455 1.00 97.56 122 ARG A C 1
ATOM 934 O O . ARG A 1 122 ? -14.017 -0.502 19.195 1.00 97.56 122 ARG A O 1
ATOM 941 N N . PHE A 1 123 ? -12.955 0.406 17.424 1.00 97.81 123 PHE A N 1
ATOM 942 C CA . PHE A 1 123 ? -12.122 -0.763 17.140 1.00 97.81 123 PHE A CA 1
ATOM 943 C C . PHE A 1 123 ? -11.246 -1.112 18.349 1.00 97.81 123 PHE A C 1
ATOM 945 O O . PHE A 1 123 ? -11.287 -2.235 18.846 1.00 97.81 123 PHE A O 1
ATOM 952 N N . CYS A 1 124 ? -10.527 -0.122 18.877 1.00 97.81 124 CYS A N 1
ATOM 953 C CA . CYS A 1 124 ? -9.630 -0.293 20.010 1.00 97.81 124 CYS A CA 1
ATOM 954 C C . CYS A 1 124 ? -10.358 -0.769 21.273 1.00 97.81 124 CYS A C 1
ATOM 956 O O . CYS A 1 124 ? -9.918 -1.726 21.907 1.00 97.81 124 CYS A O 1
ATOM 958 N N . ALA A 1 125 ? -11.517 -0.180 21.585 1.00 97.31 125 ALA A N 1
ATOM 959 C CA . ALA A 1 125 ? -12.359 -0.617 22.696 1.00 97.31 125 ALA A CA 1
ATOM 960 C C . ALA A 1 125 ? -12.828 -2.074 22.530 1.00 97.31 125 ALA A C 1
ATOM 962 O O . ALA A 1 125 ? -12.771 -2.850 23.480 1.00 97.31 125 ALA A O 1
ATOM 963 N N . ALA A 1 126 ? -13.228 -2.467 21.317 1.00 97.19 126 ALA A N 1
ATOM 964 C CA . ALA A 1 126 ? -13.710 -3.816 21.020 1.00 97.19 126 ALA A CA 1
ATOM 965 C C . ALA A 1 126 ? -12.613 -4.896 21.024 1.00 97.19 126 ALA A C 1
ATOM 967 O O . ALA A 1 126 ? -12.941 -6.081 21.015 1.00 97.19 126 ALA A O 1
ATOM 968 N N . ARG A 1 127 ? -11.330 -4.517 20.973 1.00 95.88 127 ARG A N 1
ATOM 969 C CA . ARG A 1 127 ? -10.178 -5.439 21.011 1.00 95.88 127 ARG A CA 1
ATOM 970 C C . ARG A 1 127 ? -9.332 -5.287 22.274 1.00 95.88 127 ARG A C 1
ATOM 972 O O . ARG A 1 127 ? -8.319 -5.964 22.405 1.00 95.88 127 ARG A O 1
ATOM 979 N N . SER A 1 128 ? -9.725 -4.396 23.185 1.00 95.62 128 SER A N 1
ATOM 980 C CA . SER A 1 128 ? -8.942 -4.051 24.377 1.00 95.62 128 SER A CA 1
ATOM 981 C C . SER A 1 128 ? -7.496 -3.644 24.044 1.00 95.62 128 SER A C 1
ATOM 983 O O . SER A 1 128 ? -6.560 -4.000 24.755 1.00 95.62 128 SER A O 1
ATOM 985 N N . VAL A 1 129 ? -7.315 -2.883 22.959 1.00 96.31 129 VAL A N 1
ATOM 986 C CA . VAL A 1 129 ? -6.021 -2.322 22.527 1.00 96.31 129 VAL A CA 1
ATOM 987 C C . VAL A 1 129 ? -6.011 -0.804 22.691 1.00 96.31 129 VAL A C 1
ATOM 989 O O . VAL A 1 129 ? -7.061 -0.167 22.784 1.00 96.31 129 VAL A O 1
ATOM 992 N N . SER A 1 130 ? -4.823 -0.203 22.734 1.00 96.75 130 SER A N 1
ATOM 993 C CA . SER A 1 130 ? -4.679 1.249 22.906 1.00 96.75 130 SER A CA 1
ATOM 994 C C . SER A 1 130 ? -4.651 1.990 21.567 1.00 96.75 130 SER A C 1
ATOM 996 O O . SER A 1 130 ? -4.270 1.417 20.550 1.00 96.75 130 SER A O 1
ATOM 998 N N . LEU A 1 131 ? -5.045 3.267 21.577 1.00 98.06 131 LEU A N 1
ATOM 999 C CA . LEU A 1 131 ? -4.971 4.180 20.435 1.00 98.06 131 LEU A CA 1
ATOM 1000 C C . LEU A 1 131 ? -4.237 5.452 20.854 1.00 98.06 131 LEU A C 1
ATOM 1002 O O . LEU A 1 131 ? -4.653 6.110 21.808 1.00 98.06 131 LEU A O 1
ATOM 1006 N N . SER A 1 132 ? -3.218 5.849 20.101 1.00 96.56 132 SER A N 1
ATOM 1007 C CA . SER A 1 132 ? -2.600 7.170 20.215 1.00 96.56 132 SER A CA 1
ATOM 1008 C C . SER A 1 132 ? -2.618 7.894 18.873 1.00 96.56 132 SER A C 1
ATOM 1010 O O . SER A 1 132 ? -2.496 7.281 17.816 1.00 96.56 132 SER A O 1
ATOM 1012 N N . LEU A 1 133 ? -2.793 9.214 18.909 1.00 97.00 133 LEU A N 1
ATOM 1013 C CA . LEU A 1 133 ? -2.530 10.086 17.767 1.00 97.00 133 LEU A CA 1
ATOM 1014 C C . LEU A 1 133 ? -1.042 10.443 17.811 1.00 97.00 133 LEU A C 1
ATOM 1016 O O . LEU A 1 133 ? -0.589 11.011 18.801 1.00 97.00 133 LEU A O 1
ATOM 1020 N N . ILE A 1 134 ? -0.292 10.082 16.772 1.00 96.25 134 ILE A N 1
ATOM 1021 C CA . ILE A 1 134 ? 1.166 10.281 16.718 1.00 96.25 134 ILE A CA 1
ATOM 1022 C C . ILE A 1 134 ? 1.576 11.412 15.773 1.00 96.25 134 ILE A C 1
ATOM 1024 O O . ILE A 1 134 ? 2.663 11.961 15.917 1.00 96.25 134 ILE A O 1
ATOM 1028 N N . ASN A 1 135 ? 0.715 11.779 14.821 1.00 92.62 135 ASN A N 1
ATOM 1029 C CA . ASN A 1 135 ? 0.943 12.910 13.930 1.00 92.62 135 ASN A CA 1
ATOM 1030 C C . ASN A 1 135 ? -0.392 13.479 13.433 1.00 92.62 135 ASN A C 1
ATOM 1032 O O . ASN A 1 135 ? -1.310 12.725 13.100 1.00 92.62 135 ASN A O 1
ATOM 1036 N N . GLU A 1 136 ? -0.493 14.801 13.339 1.00 94.38 136 GLU A N 1
ATOM 1037 C CA . GLU A 1 136 ? -1.650 15.497 12.784 1.00 94.38 136 GLU A CA 1
ATOM 1038 C C . GLU A 1 136 ? -1.204 16.707 11.966 1.00 94.38 136 GLU A C 1
ATOM 1040 O O . GLU A 1 136 ? -0.555 17.625 12.460 1.00 94.38 136 GLU A O 1
ATOM 1045 N N . VAL A 1 137 ? -1.608 16.711 10.701 1.00 91.25 137 VAL A N 1
ATOM 1046 C CA . VAL A 1 137 ? -1.495 17.842 9.783 1.00 91.25 137 VAL A CA 1
ATOM 1047 C C . VAL A 1 137 ? -2.831 18.038 9.067 1.00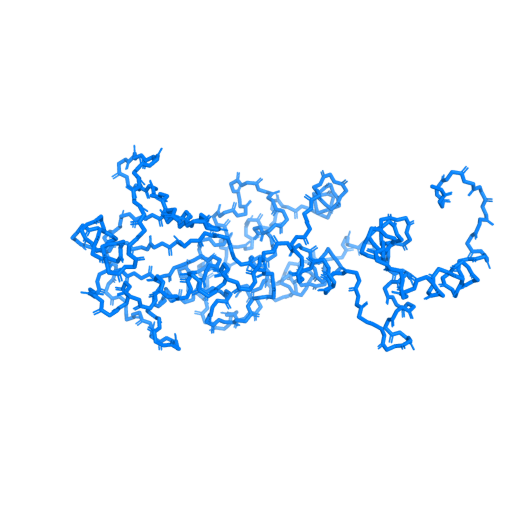 91.25 137 VAL A C 1
ATOM 1049 O O . VAL A 1 137 ? -3.691 17.157 9.083 1.00 91.25 137 VAL A O 1
ATOM 1052 N N . LEU A 1 138 ? -3.006 19.178 8.393 1.00 86.25 138 LEU A N 1
ATOM 1053 C CA . LEU A 1 138 ? -4.297 19.636 7.852 1.00 86.25 138 LEU A CA 1
ATOM 1054 C C . LEU A 1 138 ? -5.115 18.565 7.101 1.00 86.25 138 LEU A C 1
ATOM 1056 O O . LEU A 1 138 ? -6.334 18.522 7.231 1.00 86.25 138 LEU A O 1
ATOM 1060 N N . ILE A 1 139 ? -4.457 17.709 6.315 1.00 89.31 139 ILE A N 1
ATOM 1061 C CA . ILE A 1 139 ? -5.111 16.693 5.469 1.00 89.31 139 ILE A CA 1
ATOM 1062 C C . ILE A 1 139 ? -4.756 15.251 5.845 1.00 89.31 139 ILE A C 1
ATOM 1064 O O . ILE A 1 139 ? -5.145 14.321 5.138 1.00 89.31 139 ILE A O 1
ATOM 1068 N N . ARG A 1 140 ? -3.986 15.036 6.914 1.00 93.44 140 ARG A N 1
ATOM 1069 C CA . ARG A 1 140 ? -3.473 13.711 7.275 1.00 93.44 140 ARG A CA 1
ATOM 1070 C C . ARG A 1 140 ? -3.339 13.577 8.783 1.00 93.44 140 ARG A C 1
ATOM 1072 O O . ARG A 1 140 ? -2.745 14.423 9.438 1.00 93.44 140 ARG A O 1
ATOM 1079 N N . ARG A 1 141 ? -3.846 12.471 9.317 1.00 96.38 141 ARG A N 1
ATOM 1080 C CA . ARG A 1 141 ? -3.621 12.058 10.704 1.00 96.38 141 ARG A CA 1
ATOM 1081 C C . ARG A 1 141 ? -3.016 10.675 10.724 1.00 96.38 141 ARG A C 1
ATOM 1083 O O . ARG A 1 141 ? -3.355 9.841 9.891 1.00 96.38 141 ARG A O 1
ATOM 1090 N N . GLU A 1 142 ? -2.159 10.429 11.692 1.00 97.50 142 GLU A N 1
ATOM 1091 C CA . GLU A 1 142 ? -1.559 9.127 11.906 1.00 97.50 142 GLU A CA 1
ATOM 1092 C C . GLU A 1 142 ? -1.820 8.686 13.326 1.00 97.50 142 GLU A C 1
ATOM 1094 O O . GLU A 1 142 ? -1.573 9.418 14.287 1.00 97.50 142 GLU A O 1
ATOM 1099 N N . PHE A 1 143 ? -2.314 7.469 13.435 1.00 97.94 143 PHE A N 1
ATOM 1100 C CA . PHE A 1 143 ? -2.605 6.827 14.691 1.00 97.94 143 PHE A CA 1
ATOM 1101 C C . PHE A 1 143 ? -1.689 5.629 14.861 1.00 97.94 143 PHE A C 1
ATOM 1103 O O . PHE A 1 143 ? -1.303 4.990 13.884 1.00 97.94 143 PHE A O 1
ATOM 1110 N N . LEU A 1 144 ? -1.384 5.304 16.106 1.00 97.19 144 LEU A N 1
ATOM 1111 C CA . LEU A 1 144 ? -0.714 4.072 16.468 1.00 97.19 144 LEU A CA 1
ATOM 1112 C C . LEU A 1 144 ? -1.650 3.271 17.362 1.00 97.19 144 LEU A C 1
ATOM 1114 O O . LEU A 1 144 ? -2.119 3.759 18.393 1.00 97.19 144 LEU A O 1
ATOM 1118 N N . ILE A 1 145 ? -1.949 2.051 16.934 1.00 96.88 145 ILE A N 1
ATOM 1119 C CA . ILE A 1 145 ? -2.734 1.093 17.696 1.00 96.88 145 ILE A CA 1
ATOM 1120 C C . ILE A 1 145 ? -1.764 0.087 18.297 1.00 96.88 145 ILE A C 1
ATOM 1122 O O . ILE A 1 145 ? -1.076 -0.604 17.552 1.00 96.88 145 ILE A O 1
ATOM 1126 N N . ARG A 1 146 ? -1.710 -0.019 19.627 1.00 92.88 146 ARG A N 1
ATOM 1127 C CA . ARG A 1 146 ? -0.811 -0.973 20.298 1.00 92.88 146 ARG A CA 1
ATOM 1128 C C . ARG A 1 146 ? -1.586 -2.063 21.011 1.00 92.88 146 ARG A C 1
ATOM 1130 O O . ARG A 1 146 ? -2.446 -1.766 21.849 1.00 92.88 146 ARG A O 1
ATOM 1137 N N . SER A 1 147 ? -1.233 -3.300 20.691 1.00 88.50 147 SER A N 1
ATOM 1138 C CA . SER A 1 147 ? -1.589 -4.502 21.440 1.00 88.50 147 SER A CA 1
ATOM 1139 C C . SER A 1 147 ? -0.425 -4.919 22.350 1.00 88.50 147 SER A C 1
ATOM 1141 O O . SER A 1 147 ? 0.598 -4.240 22.409 1.00 88.50 147 SER A O 1
ATOM 1143 N N . ALA A 1 148 ? -0.560 -6.037 23.065 1.00 84.19 148 ALA A N 1
ATOM 1144 C CA . ALA A 1 148 ? 0.525 -6.564 23.896 1.00 84.19 148 ALA A CA 1
ATOM 1145 C C . ALA A 1 148 ? 1.727 -7.085 23.082 1.00 84.19 148 ALA A C 1
ATOM 1147 O O . ALA A 1 148 ? 2.824 -7.186 23.623 1.00 84.19 148 ALA A O 1
ATOM 1148 N N . THR A 1 149 ? 1.524 -7.442 21.811 1.00 83.06 149 THR A N 1
ATOM 1149 C CA . THR A 1 149 ? 2.517 -8.161 20.991 1.00 83.06 149 THR A CA 1
ATOM 1150 C C . THR A 1 149 ? 2.835 -7.476 19.667 1.00 83.06 149 THR A C 1
ATOM 1152 O O . THR A 1 149 ? 3.669 -7.976 18.921 1.00 83.06 149 THR A O 1
ATOM 1155 N N . ASP A 1 150 ? 2.132 -6.395 19.334 1.00 86.56 150 ASP A N 1
ATOM 1156 C CA . ASP A 1 150 ? 2.172 -5.797 18.001 1.00 86.56 150 ASP A CA 1
ATOM 1157 C C . ASP A 1 150 ? 1.730 -4.332 18.0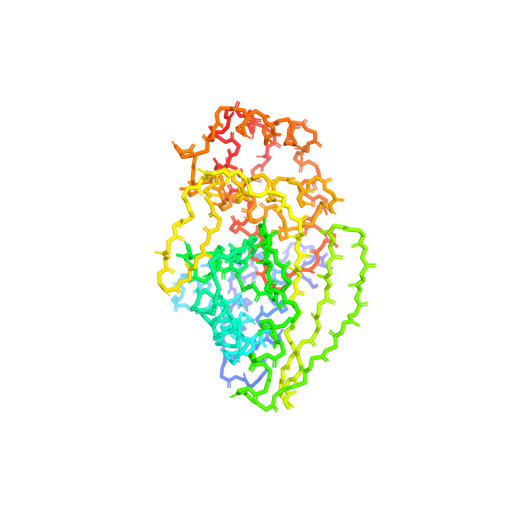25 1.00 86.56 150 ASP A C 1
ATOM 1159 O O . ASP A 1 150 ? 0.890 -3.936 18.847 1.00 86.56 150 ASP A O 1
ATOM 1163 N N . GLU A 1 151 ? 2.242 -3.557 17.076 1.00 90.56 151 GLU A N 1
ATOM 1164 C CA . GLU A 1 151 ? 1.880 -2.167 16.843 1.00 90.56 151 GLU A CA 1
ATOM 1165 C C . GLU A 1 151 ? 1.441 -1.980 15.390 1.00 90.56 151 GLU A C 1
ATOM 1167 O O . GLU A 1 151 ? 2.142 -2.351 14.455 1.00 90.56 151 GLU A O 1
ATOM 1172 N N . LEU A 1 152 ? 0.279 -1.359 15.198 1.00 94.56 152 LEU A N 1
ATOM 1173 C CA . LEU A 1 152 ? -0.259 -1.044 13.884 1.00 94.56 152 LEU A CA 1
ATOM 1174 C C . LEU A 1 152 ? -0.361 0.468 13.710 1.00 94.56 152 LEU A C 1
ATOM 1176 O O . LEU A 1 152 ? -1.156 1.136 14.380 1.00 94.56 152 LEU A O 1
ATOM 1180 N N . ARG A 1 153 ? 0.401 1.010 12.761 1.00 96.50 153 ARG A N 1
ATOM 1181 C CA . ARG A 1 153 ? 0.254 2.402 12.338 1.00 96.50 153 ARG A CA 1
ATOM 1182 C C . ARG A 1 153 ? -0.885 2.518 11.330 1.00 96.50 153 ARG A C 1
ATOM 1184 O O . ARG A 1 153 ? -0.922 1.825 10.315 1.00 96.50 153 ARG A O 1
ATOM 1191 N N . VAL A 1 154 ? -1.816 3.424 11.612 1.00 98.00 154 VAL A N 1
ATOM 1192 C CA . VAL A 1 154 ? -2.958 3.739 10.752 1.00 98.00 154 VAL A CA 1
ATOM 1193 C C . VAL A 1 154 ? -2.818 5.164 10.237 1.00 98.00 154 VAL A C 1
ATOM 1195 O O . VAL A 1 154 ? -2.857 6.120 11.011 1.00 98.00 154 VAL A O 1
ATOM 1198 N N . ILE A 1 155 ? -2.675 5.319 8.925 1.00 96.50 155 ILE A N 1
ATOM 1199 C CA . ILE A 1 155 ? -2.487 6.610 8.261 1.00 96.50 155 ILE A CA 1
ATOM 1200 C C . ILE A 1 155 ? -3.799 6.991 7.587 1.00 96.50 155 ILE A C 1
ATOM 1202 O O . ILE A 1 155 ? -4.255 6.313 6.675 1.00 96.50 155 ILE A O 1
ATOM 1206 N N . VAL A 1 156 ? -4.412 8.091 8.011 1.00 96.50 156 VAL A N 1
ATOM 1207 C CA . VAL A 1 156 ? -5.691 8.567 7.479 1.00 96.50 156 VAL A CA 1
ATOM 1208 C C . VAL A 1 156 ? -5.477 9.850 6.691 1.00 96.50 156 VAL A C 1
ATOM 1210 O O . VAL A 1 156 ? -5.161 10.890 7.268 1.00 96.50 156 VAL A O 1
ATOM 1213 N N . SER A 1 157 ? -5.709 9.793 5.383 1.00 93.94 157 SER A N 1
ATOM 1214 C CA . SER A 1 157 ? -5.762 10.964 4.507 1.00 93.94 157 SER A CA 1
ATOM 1215 C C . SER A 1 157 ? -7.202 11.452 4.360 1.00 93.94 157 SER A C 1
ATOM 1217 O O . SER A 1 157 ? -8.073 10.714 3.900 1.00 93.94 157 SER A O 1
ATOM 1219 N N . TYR A 1 158 ? -7.460 12.708 4.717 1.00 92.50 158 TYR A N 1
ATOM 1220 C CA . TYR A 1 158 ? -8.775 13.335 4.592 1.00 92.50 158 TYR A CA 1
ATOM 1221 C C . TYR A 1 158 ? -8.882 14.013 3.231 1.00 92.50 158 TYR A C 1
ATOM 1223 O O . TYR A 1 158 ? -8.128 14.937 2.922 1.00 92.50 158 TYR A O 1
ATOM 1231 N N . ARG A 1 159 ? -9.805 13.542 2.392 1.00 84.50 159 ARG A N 1
ATOM 1232 C CA . ARG A 1 159 ? -10.011 14.063 1.036 1.00 84.50 159 ARG A CA 1
ATOM 1233 C C . ARG A 1 159 ? -11.499 14.147 0.752 1.00 84.50 159 ARG A C 1
ATOM 1235 O O . ARG A 1 159 ? -12.255 13.304 1.205 1.00 84.50 159 ARG A O 1
ATOM 1242 N N . LYS A 1 160 ? -11.940 15.124 -0.039 1.00 78.19 160 LYS A N 1
ATOM 1243 C CA . LYS A 1 160 ? -13.310 15.076 -0.567 1.00 78.19 160 LYS A CA 1
ATOM 1244 C C . LYS A 1 160 ? -13.424 13.870 -1.500 1.00 78.19 160 LYS A C 1
ATOM 1246 O O . LYS A 1 160 ? -12.603 13.733 -2.406 1.00 78.19 160 LYS A O 1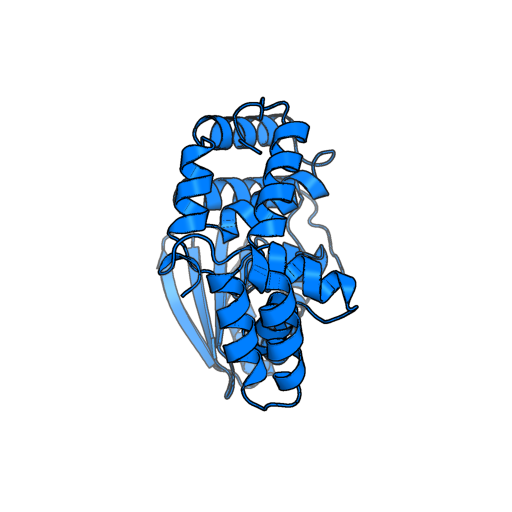
ATOM 1251 N N . ALA A 1 161 ? -14.418 13.007 -1.284 1.00 65.56 161 ALA A N 1
ATOM 1252 C CA . ALA A 1 161 ? -14.683 11.922 -2.224 1.00 65.56 161 ALA A CA 1
ATOM 1253 C C . ALA A 1 161 ? -15.036 12.489 -3.599 1.00 65.56 161 ALA A C 1
ATOM 1255 O O . ALA A 1 161 ? -15.913 13.346 -3.722 1.00 65.56 161 ALA A O 1
ATOM 1256 N N . ARG A 1 162 ? -14.412 11.935 -4.641 1.00 65.00 162 ARG A N 1
ATOM 1257 C CA . ARG A 1 162 ? -15.091 11.824 -5.932 1.00 65.00 162 ARG A CA 1
ATOM 1258 C C . ARG A 1 162 ? -16.172 10.752 -5.783 1.00 65.00 162 ARG A C 1
ATOM 1260 O O . ARG A 1 162 ? -15.975 9.788 -5.047 1.00 65.00 162 ARG A O 1
ATOM 1267 N N . ALA A 1 163 ? -17.305 10.915 -6.461 1.00 61.69 163 ALA A N 1
ATOM 1268 C CA . ALA A 1 163 ? -18.413 9.955 -6.447 1.00 61.69 163 ALA A CA 1
ATOM 1269 C C . ALA A 1 163 ? -18.081 8.685 -7.260 1.00 61.69 163 ALA A C 1
ATOM 1271 O O . ALA A 1 163 ? -18.825 8.294 -8.153 1.00 61.69 163 ALA A O 1
ATOM 1272 N N . VAL A 1 164 ? -16.924 8.076 -6.997 1.00 68.69 164 VAL A N 1
ATOM 1273 C CA . VAL A 1 164 ? -16.481 6.840 -7.638 1.00 68.69 164 VAL A CA 1
ATOM 1274 C C . VAL A 1 164 ? -16.869 5.677 -6.725 1.00 68.69 164 VAL A C 1
ATOM 1276 O O . VAL A 1 164 ? -16.542 5.711 -5.535 1.00 68.69 164 VAL A O 1
ATOM 1279 N N . PRO A 1 165 ? -17.580 4.657 -7.236 1.00 71.38 165 PRO A N 1
ATOM 1280 C CA . PRO A 1 165 ? -17.868 3.455 -6.469 1.00 71.38 165 PRO A CA 1
ATOM 1281 C C . PRO A 1 165 ? -16.570 2.785 -6.013 1.00 71.38 165 PRO A C 1
ATOM 1283 O O . PRO A 1 165 ? -15.725 2.426 -6.832 1.00 71.38 165 PRO A O 1
ATOM 1286 N N . THR A 1 166 ? -16.423 2.595 -4.705 1.00 83.38 166 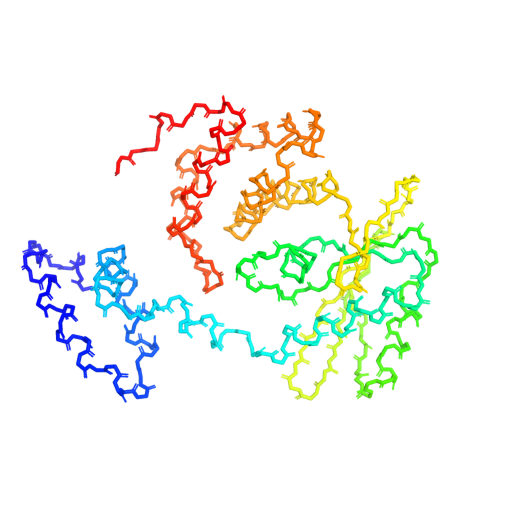THR A N 1
ATOM 1287 C CA . THR A 1 166 ? -15.281 1.881 -4.129 1.00 83.38 166 THR A CA 1
ATOM 1288 C C . THR A 1 166 ? -15.598 0.386 -4.064 1.00 83.38 166 THR A C 1
ATOM 1290 O O . THR A 1 166 ? -16.594 -0.005 -3.444 1.00 83.38 166 THR A O 1
ATOM 1293 N N . PRO A 1 167 ? -14.807 -0.478 -4.723 1.00 90.00 167 PRO A N 1
ATOM 1294 C CA . PRO A 1 167 ? -15.048 -1.914 -4.690 1.00 90.00 167 PRO A CA 1
ATOM 1295 C C . PRO A 1 167 ? -14.868 -2.480 -3.276 1.00 90.00 167 PRO A C 1
ATOM 1297 O O . PRO A 1 167 ? -14.020 -2.030 -2.505 1.00 90.00 167 PRO A O 1
ATOM 1300 N N . VAL A 1 168 ? -15.648 -3.512 -2.950 1.00 92.88 168 VAL A N 1
ATOM 1301 C CA . VAL A 1 168 ? -15.462 -4.319 -1.738 1.00 92.88 168 VAL A CA 1
ATOM 1302 C C . VAL A 1 168 ? -14.886 -5.666 -2.148 1.00 92.88 168 VAL A C 1
ATOM 1304 O O . VAL A 1 168 ? -15.547 -6.449 -2.826 1.00 92.88 168 VAL A O 1
ATOM 1307 N N . ILE A 1 169 ? -13.651 -5.940 -1.741 1.00 91.12 169 ILE A N 1
ATOM 1308 C CA . ILE A 1 169 ? -12.928 -7.171 -2.068 1.00 91.12 169 ILE A CA 1
ATOM 1309 C C . ILE A 1 169 ? -12.596 -7.871 -0.760 1.00 91.12 169 ILE A C 1
ATOM 1311 O O . ILE A 1 169 ? -12.027 -7.267 0.144 1.00 91.12 169 ILE A O 1
ATOM 1315 N N . ARG A 1 170 ? -12.982 -9.148 -0.632 1.00 89.81 170 ARG A N 1
ATOM 1316 C CA . ARG A 1 170 ? -12.759 -9.948 0.591 1.00 89.81 170 ARG A CA 1
ATOM 1317 C C . ARG A 1 170 ? -13.252 -9.247 1.873 1.00 89.81 170 ARG A C 1
ATOM 1319 O O . ARG A 1 170 ? -12.610 -9.327 2.914 1.00 89.81 170 ARG A O 1
ATOM 1326 N N . GLY A 1 171 ? -14.381 -8.537 1.783 1.00 91.69 171 GLY A N 1
ATOM 1327 C CA . GLY A 1 171 ? -14.980 -7.806 2.907 1.00 91.69 171 GLY A CA 1
ATOM 1328 C C . GLY A 1 171 ? -14.325 -6.460 3.241 1.00 91.69 171 GLY A C 1
ATOM 1329 O O . GLY A 1 171 ? -14.718 -5.839 4.224 1.00 91.69 171 GLY A O 1
ATOM 1330 N N . ILE A 1 172 ? -13.366 -5.993 2.435 1.00 95.94 172 ILE A N 1
ATOM 1331 C CA . ILE A 1 172 ? -12.650 -4.729 2.636 1.00 95.94 172 ILE A CA 1
ATOM 1332 C C . ILE A 1 172 ? -13.011 -3.757 1.512 1.00 95.94 172 ILE A C 1
ATOM 1334 O O . ILE A 1 172 ? -12.888 -4.094 0.334 1.00 95.94 172 ILE A O 1
ATOM 1338 N N . ARG A 1 173 ? -13.446 -2.542 1.864 1.00 95.38 173 ARG A N 1
ATOM 1339 C CA . ARG A 1 173 ? -13.664 -1.454 0.902 1.00 95.38 173 ARG A CA 1
ATOM 1340 C C . ARG A 1 173 ? -12.314 -0.875 0.509 1.00 95.38 173 ARG A C 1
ATOM 1342 O O . ARG A 1 173 ? -11.631 -0.308 1.361 1.00 95.38 173 ARG A O 1
ATOM 1349 N N . VAL A 1 174 ? -11.946 -1.005 -0.760 1.00 94.94 174 VAL A N 1
ATOM 1350 C CA . VAL A 1 174 ? -10.639 -0.584 -1.274 1.00 94.94 174 VAL A CA 1
ATOM 1351 C C . VAL A 1 174 ? -10.763 0.518 -2.312 1.00 94.94 174 VAL A C 1
ATOM 1353 O O . VAL A 1 174 ? -11.785 0.641 -2.989 1.00 94.94 174 VAL A O 1
ATOM 1356 N N . SER A 1 175 ? -9.714 1.325 -2.432 1.00 93.88 175 SER A N 1
ATOM 1357 C CA . SER A 1 175 ? -9.616 2.328 -3.484 1.00 93.88 175 SER A CA 1
ATOM 1358 C C . SER A 1 175 ? -9.610 1.672 -4.863 1.00 93.88 175 SER A C 1
ATOM 1360 O O . SER A 1 175 ? -9.119 0.558 -5.064 1.00 93.88 175 SER A O 1
ATOM 1362 N N . GLU A 1 176 ? -10.183 2.381 -5.823 1.00 92.44 176 GLU A N 1
ATOM 1363 C CA . GLU A 1 176 ? -10.198 2.010 -7.225 1.00 92.44 176 GLU A CA 1
ATOM 1364 C C . GLU A 1 176 ? -8.780 2.020 -7.829 1.00 92.44 176 GLU A C 1
ATOM 1366 O O . GLU A 1 176 ? -7.903 2.746 -7.344 1.00 92.44 176 GLU A O 1
ATOM 1371 N N . PRO A 1 177 ? -8.544 1.246 -8.905 1.00 93.88 177 PRO A N 1
ATOM 1372 C CA . PRO A 1 177 ? -7.211 1.078 -9.481 1.00 93.88 177 PRO A CA 1
ATOM 1373 C C . PRO A 1 177 ? -6.477 2.379 -9.818 1.00 93.88 177 PRO A C 1
ATOM 1375 O O . PRO A 1 177 ? -5.289 2.494 -9.535 1.00 93.88 177 PRO A O 1
ATOM 1378 N N . ASP A 1 178 ? -7.172 3.373 -10.378 1.00 93.06 178 ASP A N 1
ATOM 1379 C CA . ASP A 1 178 ? -6.551 4.646 -10.766 1.00 93.06 178 ASP A CA 1
ATOM 1380 C C . ASP A 1 178 ? -6.022 5.426 -9.550 1.00 93.06 178 ASP A C 1
ATOM 1382 O O . ASP A 1 178 ? -4.932 6.000 -9.599 1.00 93.06 178 ASP A O 1
ATOM 1386 N N . THR A 1 179 ? -6.742 5.369 -8.422 1.00 91.94 179 THR A N 1
ATOM 1387 C CA . THR A 1 179 ? -6.307 5.953 -7.146 1.00 91.94 179 THR A CA 1
ATOM 1388 C C . THR A 1 179 ? -5.129 5.179 -6.555 1.00 91.94 179 THR A C 1
ATOM 1390 O O . THR A 1 179 ? -4.167 5.806 -6.115 1.00 91.94 179 THR A O 1
ATOM 1393 N N . LEU A 1 180 ? -5.145 3.841 -6.587 1.00 95.12 180 LEU A N 1
ATOM 1394 C CA . LEU A 1 180 ? -4.008 3.024 -6.130 1.00 95.12 180 LEU A CA 1
ATOM 1395 C C . LEU A 1 180 ? -2.735 3.317 -6.942 1.00 95.12 180 LEU A C 1
ATOM 1397 O O . LEU A 1 180 ? -1.670 3.519 -6.365 1.00 95.12 180 LEU A O 1
ATOM 1401 N N . ALA A 1 181 ? -2.858 3.424 -8.266 1.00 96.44 181 ALA A N 1
ATOM 1402 C CA . ALA A 1 181 ? -1.758 3.780 -9.163 1.00 96.44 181 ALA A CA 1
ATOM 1403 C C . ALA A 1 181 ? -1.253 5.206 -8.942 1.00 96.44 181 ALA A C 1
ATOM 1405 O O . ALA A 1 181 ? -0.046 5.443 -8.956 1.00 96.44 181 ALA A O 1
ATOM 1406 N N . SER A 1 182 ? -2.159 6.154 -8.689 1.00 93.81 182 SER A N 1
ATOM 1407 C CA . SER A 1 182 ? -1.784 7.523 -8.331 1.00 93.81 182 SER A CA 1
ATOM 1408 C C . SER A 1 182 ? -0.933 7.557 -7.065 1.00 93.81 182 SER A C 1
ATOM 1410 O O . SER A 1 182 ? 0.107 8.212 -7.036 1.00 93.81 182 SER A O 1
ATOM 1412 N N . TRP A 1 183 ? -1.350 6.817 -6.034 1.00 92.19 183 TRP A N 1
ATOM 1413 C CA . TRP A 1 183 ? -0.642 6.761 -4.760 1.00 92.19 183 TRP A CA 1
ATOM 1414 C C . TRP A 1 183 ? 0.718 6.084 -4.866 1.00 92.19 183 TRP A C 1
ATOM 1416 O O . TRP A 1 183 ? 1.687 6.647 -4.364 1.00 92.19 183 TRP A O 1
ATOM 1426 N N . ALA A 1 184 ? 0.809 4.946 -5.557 1.00 95.88 184 ALA A N 1
ATOM 1427 C CA . ALA A 1 184 ? 2.083 4.264 -5.775 1.00 95.88 184 ALA A CA 1
ATOM 1428 C C . ALA A 1 184 ? 3.076 5.162 -6.538 1.00 95.88 184 ALA A C 1
ATOM 1430 O O . ALA A 1 184 ? 4.228 5.306 -6.138 1.00 95.88 184 ALA A O 1
ATOM 1431 N N . CYS A 1 185 ? 2.607 5.857 -7.581 1.00 96.31 185 CYS A N 1
ATOM 1432 C CA . CYS A 1 185 ? 3.426 6.801 -8.344 1.00 96.31 185 CYS A CA 1
ATOM 1433 C C . CYS A 1 185 ? 3.886 7.992 -7.488 1.00 96.31 185 CYS A C 1
ATOM 1435 O O . CYS A 1 185 ? 5.052 8.388 -7.527 1.00 96.31 185 CYS A O 1
ATOM 1437 N N . PHE A 1 186 ? 2.984 8.555 -6.679 1.00 92.88 186 PHE A N 1
ATOM 1438 C CA . PHE A 1 186 ? 3.311 9.651 -5.769 1.00 92.88 186 PHE A CA 1
ATOM 1439 C C . PHE A 1 186 ? 4.335 9.237 -4.706 1.00 92.88 186 PHE A C 1
ATOM 1441 O O . PHE A 1 186 ? 5.266 9.996 -4.437 1.00 92.88 186 PHE A O 1
ATOM 1448 N N . ALA A 1 187 ? 4.168 8.055 -4.107 1.00 92.81 187 ALA A N 1
ATOM 1449 C CA . ALA A 1 187 ? 5.092 7.527 -3.111 1.00 92.81 187 ALA A CA 1
ATOM 1450 C C . ALA A 1 187 ? 6.487 7.351 -3.721 1.00 92.81 187 ALA A C 1
ATOM 1452 O O . ALA A 1 187 ? 7.439 7.950 -3.222 1.00 92.81 187 ALA A O 1
ATOM 1453 N N . PHE A 1 188 ? 6.574 6.682 -4.876 1.00 95.12 188 PHE A N 1
ATOM 1454 C CA . PHE A 1 188 ? 7.832 6.473 -5.589 1.00 95.12 188 PHE A CA 1
ATOM 1455 C C . PHE A 1 188 ? 8.547 7.785 -5.927 1.00 95.12 188 PHE A C 1
ATOM 1457 O O . PHE A 1 188 ? 9.719 7.945 -5.594 1.00 95.12 188 PHE A O 1
ATOM 1464 N N . ASN A 1 189 ? 7.841 8.758 -6.511 1.00 92.44 189 ASN A N 1
ATOM 1465 C CA . ASN A 1 189 ? 8.424 10.062 -6.843 1.00 92.44 189 ASN A CA 1
ATOM 1466 C C . ASN A 1 189 ? 8.961 10.813 -5.620 1.00 92.44 189 ASN A C 1
ATOM 1468 O O . ASN A 1 189 ? 9.916 11.578 -5.737 1.00 92.44 189 ASN A O 1
ATOM 1472 N N . ARG A 1 190 ? 8.331 10.630 -4.456 1.00 89.75 190 ARG A N 1
ATOM 1473 C CA . ARG A 1 190 ? 8.677 11.360 -3.237 1.00 89.75 190 ARG A CA 1
ATOM 1474 C C . ARG A 1 190 ? 9.879 10.767 -2.511 1.00 89.75 190 ARG A C 1
ATOM 1476 O O . ARG A 1 190 ? 10.685 11.528 -1.984 1.00 89.75 190 ARG A O 1
ATOM 1483 N N . SER A 1 191 ? 9.936 9.447 -2.388 1.00 87.38 191 SER A N 1
ATOM 1484 C CA . SER A 1 191 ? 10.877 8.754 -1.501 1.00 87.38 191 SER A CA 1
ATOM 1485 C C . SER A 1 191 ? 12.027 8.081 -2.247 1.00 87.38 191 SER A C 1
ATOM 1487 O O . SER A 1 191 ? 13.109 7.943 -1.683 1.00 87.38 191 SER A O 1
ATOM 1489 N N . ARG A 1 192 ? 11.786 7.643 -3.492 1.00 88.38 192 ARG A N 1
ATOM 1490 C CA . ARG A 1 192 ? 12.682 6.772 -4.263 1.00 88.38 192 ARG A CA 1
ATOM 1491 C C . ARG A 1 192 ? 13.136 5.542 -3.454 1.00 88.38 192 ARG A C 1
ATOM 1493 O O . ARG A 1 192 ? 14.306 5.169 -3.487 1.00 88.38 192 ARG A O 1
ATOM 1500 N N . HIS A 1 193 ? 12.225 4.903 -2.712 1.00 91.25 193 HIS A N 1
ATOM 1501 C CA . HIS A 1 193 ? 12.507 3.629 -2.037 1.00 91.25 193 HIS A CA 1
ATOM 1502 C C . HIS A 1 193 ? 12.184 2.405 -2.901 1.00 91.25 193 HIS A C 1
ATOM 1504 O O . HIS A 1 193 ? 11.263 2.433 -3.721 1.00 91.25 193 HIS A O 1
ATOM 1510 N N . LEU A 1 194 ? 12.898 1.295 -2.663 1.00 93.31 194 LEU A N 1
ATOM 1511 C CA . LEU A 1 194 ? 12.657 0.017 -3.347 1.00 93.31 194 LEU A CA 1
ATOM 1512 C C . LEU A 1 194 ? 11.213 -0.480 -3.171 1.00 93.31 194 LEU A C 1
ATOM 1514 O O . LEU A 1 194 ? 10.633 -0.967 -4.138 1.00 93.31 194 LEU A O 1
ATOM 1518 N N . ARG A 1 195 ? 10.603 -0.316 -1.984 1.00 93.00 195 ARG A N 1
ATOM 1519 C CA . ARG A 1 195 ? 9.193 -0.701 -1.745 1.00 93.00 195 ARG A CA 1
ATOM 1520 C C . ARG A 1 195 ? 8.219 0.050 -2.631 1.00 93.00 195 ARG A C 1
ATOM 1522 O O . ARG A 1 195 ? 7.292 -0.552 -3.158 1.00 93.00 195 ARG A O 1
ATOM 1529 N N . ASP A 1 196 ? 8.444 1.345 -2.810 1.00 95.25 196 ASP A N 1
ATOM 1530 C CA . ASP A 1 196 ? 7.549 2.179 -3.603 1.00 95.25 196 ASP A CA 1
ATOM 1531 C C . ASP A 1 196 ? 7.654 1.831 -5.092 1.00 95.25 196 ASP A C 1
ATOM 1533 O O . ASP A 1 196 ? 6.641 1.780 -5.789 1.00 95.25 196 ASP A O 1
ATOM 1537 N N . LEU A 1 197 ? 8.863 1.511 -5.573 1.00 95.94 197 LEU A N 1
ATOM 1538 C CA . LEU A 1 197 ? 9.051 0.994 -6.930 1.00 95.94 197 LEU A CA 1
ATOM 1539 C C . LEU A 1 197 ? 8.421 -0.394 -7.107 1.00 95.94 197 LEU A C 1
ATOM 1541 O O . LEU A 1 197 ? 7.813 -0.662 -8.143 1.00 95.94 197 LEU A O 1
ATOM 1545 N N . TYR A 1 198 ? 8.529 -1.257 -6.094 1.00 96.25 198 TYR A N 1
ATOM 1546 C CA . TYR A 1 198 ? 7.913 -2.584 -6.081 1.00 96.25 198 TYR A CA 1
ATOM 1547 C C . TYR A 1 198 ? 6.390 -2.496 -6.185 1.00 96.25 198 TYR A C 1
ATOM 1549 O O . TYR A 1 198 ? 5.783 -3.141 -7.042 1.00 96.25 198 TYR A O 1
ATOM 1557 N N . ASP A 1 199 ? 5.771 -1.648 -5.366 1.00 96.56 199 ASP A N 1
ATOM 1558 C CA . ASP A 1 199 ? 4.328 -1.423 -5.384 1.00 96.56 199 ASP A CA 1
ATOM 1559 C C . ASP A 1 199 ? 3.868 -0.794 -6.695 1.00 96.56 199 ASP A C 1
ATOM 1561 O O . ASP A 1 199 ? 2.844 -1.201 -7.245 1.00 96.56 199 ASP A O 1
ATOM 1565 N N . LEU A 1 200 ? 4.622 0.176 -7.224 1.00 97.56 200 LEU A N 1
ATOM 1566 C CA . LEU A 1 200 ? 4.317 0.805 -8.505 1.00 97.56 200 LEU A CA 1
ATOM 1567 C C . LEU A 1 200 ? 4.352 -0.218 -9.646 1.00 97.56 200 LEU A C 1
ATOM 1569 O O . LEU A 1 200 ? 3.394 -0.296 -10.418 1.00 97.56 200 LEU A O 1
ATOM 1573 N N . ALA A 1 201 ? 5.399 -1.045 -9.716 1.00 96.88 201 ALA A N 1
ATOM 1574 C CA . ALA A 1 201 ? 5.513 -2.101 -10.717 1.00 96.88 201 ALA A CA 1
ATOM 1575 C C . ALA A 1 201 ? 4.373 -3.123 -10.599 1.00 96.88 201 ALA A C 1
ATOM 1577 O O . ALA A 1 201 ? 3.750 -3.471 -11.607 1.00 96.88 201 ALA A O 1
ATOM 1578 N N . PHE A 1 202 ? 4.042 -3.544 -9.374 1.00 97.19 202 PHE A N 1
ATOM 1579 C CA . PHE A 1 202 ? 2.918 -4.437 -9.104 1.00 97.19 202 PHE A CA 1
ATOM 1580 C C . PHE A 1 202 ? 1.586 -3.837 -9.578 1.00 97.19 202 PHE A C 1
ATOM 1582 O O . PHE A 1 202 ? 0.835 -4.476 -10.317 1.00 97.19 202 PHE A O 1
ATOM 1589 N N . VAL A 1 203 ? 1.304 -2.588 -9.200 1.00 97.31 203 VAL A N 1
ATOM 1590 C CA . VAL A 1 203 ? 0.058 -1.884 -9.528 1.00 97.31 203 VAL A CA 1
ATOM 1591 C C . VAL A 1 203 ? -0.101 -1.673 -11.028 1.00 97.31 203 VAL A C 1
ATOM 1593 O O . VAL A 1 203 ? -1.183 -1.930 -11.559 1.00 97.31 203 VAL A O 1
ATOM 1596 N N . VAL A 1 204 ? 0.955 -1.244 -11.724 1.00 97.50 204 VAL A N 1
ATOM 1597 C CA . VAL A 1 204 ? 0.905 -1.044 -13.178 1.00 97.50 204 VAL A CA 1
ATOM 1598 C C . VAL A 1 204 ? 0.659 -2.365 -13.885 1.00 97.50 204 VAL A C 1
ATOM 1600 O O . VAL A 1 204 ? -0.230 -2.433 -14.726 1.00 97.50 204 VAL A O 1
ATOM 1603 N N . ARG A 1 205 ? 1.383 -3.428 -13.524 1.00 96.44 205 ARG A N 1
ATOM 1604 C CA . ARG A 1 205 ? 1.201 -4.748 -14.140 1.00 96.44 205 ARG A CA 1
ATOM 1605 C C . ARG A 1 205 ? -0.193 -5.317 -13.905 1.00 96.44 205 ARG A C 1
ATOM 1607 O O . ARG A 1 205 ? -0.783 -5.875 -14.822 1.00 96.44 205 ARG A O 1
ATOM 1614 N N . LEU A 1 206 ? -0.717 -5.181 -12.689 1.00 95.06 206 LEU A N 1
ATOM 1615 C CA . LEU A 1 206 ? -2.015 -5.741 -12.326 1.00 95.06 206 LEU A CA 1
ATOM 1616 C C . LEU A 1 206 ? -3.185 -4.964 -12.941 1.00 95.06 206 LEU A C 1
ATOM 1618 O O . LEU A 1 206 ? -4.204 -5.553 -13.304 1.00 95.06 206 LEU A O 1
ATOM 1622 N N . PHE A 1 207 ? -3.070 -3.639 -13.028 1.00 96.00 207 PHE A N 1
ATOM 1623 C CA . PHE A 1 207 ? -4.179 -2.769 -13.409 1.00 96.00 207 PHE A CA 1
ATOM 1624 C C . PHE A 1 207 ? -3.959 -2.012 -14.713 1.00 96.00 207 PHE A C 1
ATOM 1626 O O . PHE A 1 207 ? -4.700 -1.064 -14.963 1.00 96.00 207 PHE A O 1
ATOM 1633 N N . PHE A 1 208 ? -3.003 -2.411 -15.556 1.00 96.62 208 PHE A N 1
ATOM 1634 C CA . PHE A 1 208 ? -2.647 -1.665 -16.765 1.00 96.62 208 PHE A CA 1
ATOM 1635 C C . PHE A 1 208 ? -3.868 -1.291 -17.616 1.00 96.62 208 PHE A C 1
ATOM 1637 O O . PHE A 1 208 ? -4.027 -0.136 -17.997 1.00 96.62 208 PHE A O 1
ATOM 1644 N N . ASP A 1 209 ? -4.786 -2.224 -17.855 1.00 95.69 209 ASP A N 1
ATOM 1645 C CA . ASP A 1 209 ? -5.981 -1.977 -18.677 1.00 95.69 209 ASP A CA 1
ATOM 1646 C C . ASP A 1 209 ? -7.096 -1.210 -17.946 1.00 95.69 209 ASP A C 1
ATOM 1648 O O . ASP A 1 209 ? -8.093 -0.818 -18.547 1.00 95.69 209 ASP A O 1
ATOM 1652 N N . ARG A 1 210 ? -6.945 -0.995 -16.636 1.00 93.62 210 ARG A N 1
ATOM 1653 C CA . ARG A 1 210 ? -7.944 -0.379 -15.747 1.00 93.62 210 ARG A CA 1
ATOM 1654 C C . ARG A 1 210 ? -7.525 0.988 -15.208 1.00 93.62 210 ARG A C 1
ATOM 1656 O O . ARG A 1 210 ? -8.356 1.660 -14.598 1.00 93.62 210 ARG A O 1
ATOM 1663 N N . ILE A 1 211 ? -6.270 1.386 -15.398 1.00 95.25 211 ILE A N 1
ATOM 1664 C CA . ILE A 1 211 ? -5.786 2.736 -15.099 1.00 95.25 211 ILE A CA 1
ATOM 1665 C C . ILE A 1 211 ? -5.964 3.640 -16.321 1.00 95.25 211 ILE A C 1
ATOM 1667 O O . ILE A 1 211 ? -5.847 3.202 -17.468 1.00 95.25 211 ILE A O 1
ATOM 1671 N N . SER A 1 212 ? -6.268 4.909 -16.073 1.00 95.88 212 SER A N 1
ATOM 1672 C CA . SER A 1 212 ? -6.537 5.894 -17.121 1.00 95.88 212 SER A CA 1
ATOM 1673 C C . SER A 1 212 ? -5.298 6.202 -17.972 1.00 95.88 212 SER A C 1
ATOM 1675 O O . SER A 1 212 ? -4.160 6.012 -17.541 1.00 95.88 212 SER A O 1
ATOM 1677 N N . ALA A 1 213 ? -5.504 6.723 -19.186 1.00 96.50 213 ALA A N 1
ATOM 1678 C CA . ALA A 1 213 ? -4.402 7.181 -20.038 1.00 96.50 213 ALA A CA 1
ATOM 1679 C C . ALA A 1 213 ? -3.592 8.311 -19.375 1.00 96.50 213 ALA A C 1
ATOM 1681 O O . ALA A 1 213 ? -2.367 8.308 -19.452 1.00 96.50 213 ALA A O 1
ATOM 1682 N N . GLU A 1 214 ? -4.269 9.219 -18.663 1.00 95.38 214 GLU A N 1
ATOM 1683 C CA . GLU A 1 214 ? -3.638 10.251 -17.829 1.00 95.38 214 GLU A CA 1
ATOM 1684 C C . GLU A 1 214 ? -2.722 9.615 -16.776 1.00 95.38 214 GLU A C 1
ATOM 1686 O O . GLU A 1 214 ? -1.553 9.970 -16.667 1.00 95.38 214 GLU A O 1
ATOM 1691 N N . ARG A 1 215 ? -3.205 8.592 -16.062 1.00 96.00 215 ARG A N 1
ATOM 1692 C CA . ARG A 1 215 ? -2.400 7.895 -15.056 1.00 96.00 215 ARG A CA 1
ATOM 1693 C C . ARG A 1 215 ? -1.199 7.169 -15.658 1.00 96.00 215 ARG A C 1
ATOM 1695 O O . ARG A 1 215 ? -0.125 7.199 -15.063 1.00 96.00 215 ARG A O 1
ATOM 1702 N N . LYS A 1 216 ? -1.352 6.537 -16.825 1.00 97.50 216 LYS A N 1
ATOM 1703 C CA . LYS A 1 216 ? -0.225 5.925 -17.553 1.00 97.50 216 LYS A CA 1
ATOM 1704 C C . LYS A 1 216 ? 0.814 6.972 -17.942 1.00 97.50 216 LYS A C 1
ATOM 1706 O O . LYS A 1 216 ? 2.005 6.718 -17.787 1.00 97.50 216 LYS A O 1
ATOM 1711 N N . PHE A 1 217 ? 0.373 8.143 -18.398 1.00 94.94 217 PHE A N 1
ATOM 1712 C CA . PHE A 1 217 ? 1.250 9.261 -18.735 1.00 94.94 217 PHE A CA 1
ATOM 1713 C C . PHE A 1 217 ? 2.004 9.790 -17.506 1.00 94.94 217 PHE A C 1
ATOM 1715 O O . PHE A 1 217 ? 3.224 9.911 -17.559 1.00 94.94 217 PHE A O 1
ATOM 1722 N N . ASP A 1 218 ? 1.319 10.005 -16.378 1.00 94.19 218 ASP A N 1
ATOM 1723 C CA . ASP A 1 218 ? 1.946 10.421 -15.113 1.00 94.19 218 ASP A CA 1
ATOM 1724 C C . ASP A 1 218 ? 3.046 9.447 -14.667 1.00 94.19 218 ASP A C 1
ATOM 1726 O O . ASP A 1 218 ? 4.140 9.861 -14.283 1.00 94.19 218 ASP A O 1
ATOM 1730 N N . ILE A 1 219 ? 2.757 8.143 -14.717 1.00 96.06 219 ILE A N 1
ATOM 1731 C CA . ILE A 1 219 ? 3.708 7.091 -14.337 1.00 96.06 219 ILE A CA 1
ATOM 1732 C C . ILE A 1 219 ? 4.873 7.040 -15.322 1.00 96.06 219 ILE A C 1
ATOM 1734 O O . ILE A 1 219 ? 6.021 6.933 -14.901 1.00 96.06 219 ILE A O 1
ATOM 1738 N N . SER A 1 220 ? 4.595 7.170 -16.620 1.00 94.19 220 SER A N 1
ATOM 1739 C CA . SER A 1 220 ? 5.645 7.206 -17.639 1.00 94.19 220 SER A CA 1
ATOM 1740 C C . SER A 1 220 ? 6.583 8.387 -17.406 1.00 94.19 220 SER A C 1
ATOM 1742 O O . SER A 1 220 ? 7.787 8.194 -17.372 1.00 94.19 220 SER A O 1
ATOM 1744 N N . ASN A 1 221 ? 6.057 9.581 -17.122 1.00 91.50 221 ASN A N 1
ATOM 1745 C CA . ASN A 1 221 ? 6.877 10.751 -16.798 1.00 91.50 221 ASN A CA 1
ATOM 1746 C C . ASN A 1 221 ? 7.705 10.568 -15.519 1.00 91.50 221 ASN A C 1
ATOM 1748 O O . ASN A 1 221 ? 8.844 11.028 -15.452 1.00 91.50 221 ASN A O 1
ATOM 1752 N N . ALA A 1 222 ? 7.153 9.908 -14.498 1.00 90.88 222 ALA A N 1
ATOM 1753 C CA . ALA A 1 222 ? 7.886 9.593 -13.272 1.00 90.88 222 ALA A CA 1
ATOM 1754 C C . ALA A 1 222 ? 9.097 8.682 -13.544 1.00 90.88 222 ALA A C 1
ATOM 1756 O O . ALA A 1 222 ? 10.167 8.877 -12.964 1.00 90.88 222 ALA A O 1
ATOM 1757 N N . LEU A 1 223 ? 8.918 7.711 -14.444 1.00 90.50 223 LEU A N 1
ATOM 1758 C CA . LEU A 1 223 ? 9.940 6.745 -14.841 1.00 90.50 223 LEU A CA 1
ATOM 1759 C C . LEU A 1 223 ? 10.921 7.296 -15.880 1.00 90.50 223 LEU A C 1
ATOM 1761 O O . LEU A 1 223 ? 12.082 6.930 -15.846 1.00 90.50 223 LEU A O 1
ATOM 1765 N N . SER A 1 224 ? 10.516 8.223 -16.749 1.00 84.38 224 SER A N 1
ATOM 1766 C CA . SER A 1 224 ? 11.440 8.893 -17.678 1.00 84.38 224 SER A CA 1
ATOM 1767 C C . SER A 1 224 ? 12.499 9.734 -16.959 1.00 84.38 224 SER A C 1
ATOM 1769 O O . SER A 1 224 ? 13.529 10.041 -17.541 1.00 84.38 224 SER A O 1
ATOM 1771 N N . ASN A 1 225 ? 12.247 10.112 -15.701 1.00 79.12 225 ASN A N 1
ATOM 1772 C CA . ASN A 1 225 ? 13.216 10.762 -14.814 1.00 79.12 225 ASN A CA 1
ATOM 1773 C C . ASN A 1 225 ? 13.883 9.756 -13.854 1.00 79.12 225 ASN A C 1
ATOM 1775 O O . ASN A 1 225 ? 14.237 10.125 -12.733 1.00 79.12 225 ASN A O 1
ATOM 1779 N N . PHE A 1 226 ? 13.911 8.474 -14.218 1.00 84.50 226 PHE A N 1
ATOM 1780 C CA . PHE A 1 226 ? 14.478 7.386 -13.429 1.00 84.50 226 PHE A CA 1
ATOM 1781 C C . PHE A 1 226 ? 15.205 6.411 -14.356 1.00 84.50 226 PHE A C 1
ATOM 1783 O O . PHE A 1 226 ? 14.592 5.579 -15.027 1.00 84.50 226 PHE A O 1
ATOM 1790 N N . GLU A 1 227 ? 16.520 6.544 -14.413 1.00 80.50 227 GLU A N 1
ATOM 1791 C CA . GLU A 1 227 ? 17.365 5.804 -15.343 1.00 80.50 227 GLU A CA 1
ATOM 1792 C C . GLU A 1 227 ? 17.757 4.426 -14.790 1.00 80.50 227 GLU A C 1
ATOM 1794 O O . GLU A 1 227 ? 17.511 4.076 -13.630 1.00 80.50 227 GLU A O 1
ATOM 1799 N N . SER A 1 228 ? 18.397 3.603 -15.624 1.00 79.25 228 SER A N 1
ATOM 1800 C CA . SER A 1 228 ? 18.924 2.304 -15.191 1.00 79.25 228 SER A CA 1
ATOM 1801 C C . SER A 1 228 ? 19.966 2.437 -14.077 1.00 79.25 228 SER A C 1
ATOM 1803 O O . SER A 1 228 ? 19.992 1.621 -13.151 1.00 79.25 228 SER A O 1
ATOM 1805 N N . SER A 1 229 ? 20.759 3.507 -14.125 1.00 81.06 229 SER A N 1
ATOM 1806 C CA . SER A 1 229 ? 21.728 3.893 -13.101 1.00 81.06 229 SER A CA 1
ATOM 1807 C C . SER A 1 229 ? 21.064 4.179 -11.747 1.00 81.06 229 SER A C 1
ATOM 1809 O O . SER A 1 229 ? 21.588 3.766 -10.709 1.00 81.06 229 SER A O 1
ATOM 1811 N N . ASP A 1 230 ? 19.882 4.802 -11.739 1.00 85.50 230 ASP A N 1
ATOM 1812 C CA . ASP A 1 230 ? 19.116 5.050 -10.517 1.00 85.50 230 ASP A CA 1
ATOM 1813 C C . ASP A 1 230 ? 18.614 3.737 -9.911 1.00 85.50 230 ASP A C 1
ATOM 1815 O O . ASP A 1 230 ? 18.742 3.521 -8.704 1.00 85.50 230 ASP A O 1
ATOM 1819 N N . LEU A 1 231 ? 18.087 2.822 -10.736 1.00 87.38 231 LEU A N 1
ATOM 1820 C CA . LEU A 1 231 ? 17.678 1.494 -10.271 1.00 87.38 231 LEU A CA 1
ATOM 1821 C C . LEU A 1 231 ? 18.854 0.742 -9.646 1.00 87.38 231 LEU A C 1
ATOM 1823 O O . LEU A 1 231 ? 18.723 0.197 -8.549 1.00 87.38 231 LEU A O 1
ATOM 1827 N N . GLU A 1 232 ? 20.005 0.730 -10.316 1.00 84.38 232 GLU A N 1
ATOM 1828 C CA . GLU A 1 232 ? 21.213 0.092 -9.803 1.00 84.38 232 GLU A CA 1
ATOM 1829 C C . GLU A 1 232 ? 21.666 0.719 -8.478 1.00 84.38 232 GLU A C 1
ATOM 1831 O O . GLU A 1 232 ? 21.987 -0.000 -7.526 1.00 84.38 232 GLU A O 1
ATOM 1836 N N . TYR A 1 233 ? 21.628 2.050 -8.378 1.00 81.31 233 TYR A N 1
ATOM 1837 C CA . TYR A 1 233 ? 21.924 2.760 -7.140 1.00 81.31 233 TYR A CA 1
ATOM 1838 C C . TYR A 1 233 ? 20.990 2.325 -6.005 1.00 81.31 233 TYR A C 1
ATOM 1840 O O . TYR A 1 233 ? 21.471 1.985 -4.920 1.00 81.31 233 TYR A O 1
ATOM 1848 N N . LEU A 1 234 ? 19.673 2.268 -6.237 1.00 86.62 234 LEU A N 1
ATOM 1849 C CA . LEU A 1 234 ? 18.715 1.823 -5.219 1.00 86.62 234 LEU A CA 1
ATOM 1850 C C . LEU A 1 234 ? 18.974 0.375 -4.788 1.00 86.62 234 LEU A C 1
ATOM 1852 O O . LEU A 1 234 ? 18.986 0.086 -3.592 1.00 86.62 234 LEU A O 1
ATOM 1856 N N . LEU A 1 235 ? 19.223 -0.529 -5.739 1.00 86.81 235 LEU A N 1
ATOM 1857 C CA . LEU A 1 235 ? 19.482 -1.945 -5.461 1.00 86.81 235 LEU A CA 1
ATOM 1858 C C . LEU A 1 235 ? 20.749 -2.158 -4.627 1.00 86.81 235 LEU A C 1
ATOM 1860 O O . LEU A 1 235 ? 20.772 -3.049 -3.773 1.00 86.81 235 LEU A O 1
ATOM 1864 N N . ARG A 1 236 ? 21.785 -1.342 -4.855 1.00 82.06 236 ARG A N 1
ATOM 1865 C CA . ARG A 1 236 ? 23.069 -1.416 -4.142 1.00 82.06 236 ARG A CA 1
ATOM 1866 C C . ARG A 1 236 ? 23.053 -0.731 -2.777 1.00 82.06 236 ARG A C 1
ATOM 1868 O O . ARG A 1 236 ? 23.802 -1.140 -1.897 1.00 82.06 236 ARG A O 1
ATOM 1875 N N . THR A 1 237 ? 22.260 0.326 -2.605 1.00 74.69 237 THR A N 1
ATOM 1876 C CA . THR A 1 237 ? 22.327 1.183 -1.405 1.00 74.69 237 THR A CA 1
ATOM 1877 C C . THR A 1 237 ? 21.201 0.961 -0.409 1.00 74.69 237 THR A C 1
ATOM 1879 O O . THR A 1 237 ? 21.374 1.263 0.771 1.00 74.69 237 THR A O 1
ATOM 1882 N N . GLN A 1 238 ? 20.056 0.436 -0.848 1.00 83.38 238 GLN A N 1
ATOM 1883 C CA . GLN A 1 238 ? 18.925 0.179 0.034 1.00 83.38 238 GLN A CA 1
ATOM 1884 C C . GLN A 1 238 ? 18.859 -1.297 0.411 1.00 83.38 238 GLN A C 1
ATOM 1886 O O . GLN A 1 238 ? 18.763 -2.182 -0.441 1.00 83.38 238 GLN A O 1
ATOM 1891 N N . GLU A 1 239 ? 18.870 -1.553 1.714 1.00 82.81 239 GLU A N 1
ATOM 1892 C CA . GLU A 1 239 ? 18.624 -2.872 2.281 1.00 82.81 239 GLU A CA 1
ATOM 1893 C C . GLU A 1 239 ? 17.179 -2.951 2.755 1.00 82.81 239 GLU A C 1
ATOM 1895 O O . GLU A 1 239 ? 16.756 -2.207 3.641 1.00 82.81 239 GLU A O 1
ATOM 1900 N N . ASP A 1 240 ? 16.420 -3.860 2.149 1.00 82.00 240 ASP A N 1
ATOM 1901 C CA . ASP A 1 240 ? 15.025 -4.072 2.487 1.00 82.00 240 ASP A CA 1
ATOM 1902 C C . ASP A 1 240 ? 14.676 -5.548 2.433 1.00 82.00 240 ASP A C 1
ATOM 1904 O O . ASP A 1 240 ? 14.561 -6.168 1.378 1.00 82.00 240 ASP A O 1
ATOM 1908 N N . CYS A 1 241 ? 14.501 -6.108 3.615 1.00 78.62 241 CYS A N 1
ATOM 1909 C CA . CYS A 1 241 ? 14.287 -7.525 3.805 1.00 78.62 241 CYS A CA 1
ATOM 1910 C C . CYS A 1 241 ? 12.847 -7.975 3.472 1.00 78.62 241 CYS A C 1
ATOM 1912 O O . CYS A 1 241 ? 12.590 -9.175 3.399 1.00 78.62 241 CYS A O 1
ATOM 1914 N N . LEU A 1 242 ? 11.926 -7.034 3.205 1.00 82.69 242 LEU A N 1
ATOM 1915 C CA . LEU A 1 242 ? 10.587 -7.323 2.675 1.00 82.69 242 LEU A CA 1
ATOM 1916 C C . LEU A 1 242 ? 10.541 -7.344 1.141 1.00 82.69 242 LEU A C 1
ATOM 1918 O O . LEU A 1 242 ? 9.498 -7.678 0.576 1.00 82.69 242 LEU A O 1
ATOM 1922 N N . ILE A 1 243 ? 11.640 -6.992 0.466 1.00 86.44 243 ILE A N 1
ATOM 1923 C CA . ILE A 1 243 ? 11.698 -6.864 -0.989 1.00 86.44 243 ILE A CA 1
ATOM 1924 C C . ILE A 1 243 ? 12.559 -7.955 -1.609 1.00 86.44 243 ILE A C 1
ATOM 1926 O O . ILE A 1 243 ? 13.743 -8.099 -1.318 1.00 86.44 243 ILE A O 1
ATOM 1930 N N . ASP A 1 244 ? 11.958 -8.669 -2.553 1.00 85.06 244 ASP A N 1
ATOM 1931 C CA . ASP A 1 244 ? 12.684 -9.498 -3.503 1.00 85.06 244 ASP A CA 1
ATOM 1932 C C . ASP A 1 244 ? 13.243 -8.597 -4.616 1.00 85.06 244 ASP A C 1
ATOM 1934 O O . ASP A 1 244 ? 12.516 -8.164 -5.517 1.00 85.06 244 ASP A O 1
ATOM 1938 N N . LYS A 1 245 ? 14.542 -8.281 -4.520 1.00 87.06 245 LYS A N 1
ATOM 1939 C CA . LYS A 1 245 ? 15.266 -7.431 -5.480 1.00 87.06 245 LYS A CA 1
ATOM 1940 C C . LYS A 1 245 ? 15.304 -8.048 -6.887 1.00 87.06 245 LYS A C 1
ATOM 1942 O O . LYS A 1 245 ? 15.229 -7.307 -7.865 1.00 87.06 245 LYS A O 1
ATOM 1947 N N . THR A 1 246 ? 15.360 -9.375 -7.008 1.00 84.19 246 THR A N 1
ATOM 1948 C CA . THR A 1 246 ? 15.380 -10.068 -8.306 1.00 84.19 246 THR A CA 1
ATOM 1949 C C . THR A 1 246 ? 14.028 -9.941 -8.995 1.00 84.19 246 THR A C 1
ATOM 1951 O O . THR A 1 246 ? 13.940 -9.503 -10.147 1.00 84.19 246 THR A O 1
ATOM 1954 N N . LYS A 1 247 ? 12.947 -10.235 -8.264 1.00 88.06 247 LYS A N 1
ATOM 1955 C CA . LYS A 1 247 ? 11.586 -10.020 -8.761 1.00 88.06 247 LYS A CA 1
ATOM 1956 C C . LYS A 1 247 ? 11.340 -8.556 -9.102 1.00 88.06 247 LYS A C 1
ATOM 1958 O O . LYS A 1 247 ? 10.765 -8.281 -10.150 1.00 88.06 247 LYS A O 1
ATOM 1963 N N . LEU A 1 248 ? 11.813 -7.622 -8.276 1.00 92.69 248 LEU A N 1
ATOM 1964 C CA . LEU A 1 248 ? 11.674 -6.189 -8.535 1.00 92.69 248 LEU A CA 1
ATOM 1965 C C . LEU A 1 248 ? 12.252 -5.790 -9.895 1.00 92.69 248 LEU A C 1
ATOM 1967 O O . LEU A 1 248 ? 11.581 -5.091 -10.646 1.00 92.69 248 LEU A O 1
ATOM 1971 N N . VAL A 1 249 ? 13.459 -6.247 -10.239 1.00 91.31 249 VAL A N 1
ATOM 1972 C CA . VAL A 1 249 ? 14.086 -5.941 -11.538 1.00 91.31 249 VAL A CA 1
ATOM 1973 C C . VAL A 1 249 ? 13.237 -6.465 -12.698 1.00 91.31 249 VAL A C 1
ATOM 1975 O O . VAL A 1 249 ? 12.989 -5.748 -13.672 1.00 91.31 249 VAL A O 1
ATOM 1978 N N . ASN A 1 250 ? 12.744 -7.699 -12.592 1.00 89.38 250 ASN A N 1
ATOM 1979 C CA . ASN A 1 250 ? 11.896 -8.303 -13.620 1.00 89.38 250 ASN A CA 1
ATOM 1980 C C . ASN A 1 250 ? 10.547 -7.582 -13.749 1.00 89.38 250 ASN A C 1
ATOM 1982 O O . ASN A 1 250 ? 10.080 -7.309 -14.861 1.00 89.38 250 ASN A O 1
ATOM 1986 N N . ASP A 1 251 ? 9.937 -7.230 -12.620 1.00 93.38 251 ASP A N 1
ATOM 1987 C CA . ASP A 1 251 ? 8.664 -6.525 -12.560 1.00 93.38 251 ASP A CA 1
ATOM 1988 C C . ASP A 1 251 ? 8.780 -5.096 -13.084 1.00 93.38 251 ASP A C 1
ATOM 1990 O O . ASP A 1 251 ? 7.917 -4.658 -13.847 1.00 93.38 251 ASP A O 1
ATOM 1994 N N . TYR A 1 252 ? 9.878 -4.418 -12.762 1.00 93.69 252 TYR A N 1
ATOM 1995 C CA . TYR A 1 252 ? 10.227 -3.108 -13.287 1.00 93.69 252 TYR A CA 1
ATOM 1996 C C . TYR A 1 252 ? 10.382 -3.135 -14.813 1.00 93.69 252 TYR A C 1
ATOM 1998 O O . TYR A 1 252 ? 9.722 -2.371 -15.517 1.00 93.69 252 TYR A O 1
ATOM 2006 N N . ARG A 1 253 ? 11.172 -4.071 -15.358 1.00 89.81 253 ARG A N 1
ATOM 2007 C CA . ARG A 1 253 ? 11.340 -4.229 -16.815 1.00 89.81 253 ARG A CA 1
ATOM 2008 C C . ARG A 1 253 ? 10.003 -4.506 -17.508 1.00 89.81 253 ARG A C 1
ATOM 2010 O O . ARG A 1 253 ? 9.713 -3.946 -18.564 1.00 89.81 253 ARG A O 1
ATOM 2017 N N . ALA A 1 254 ? 9.162 -5.355 -16.915 1.00 91.31 254 ALA A N 1
ATOM 2018 C CA . ALA A 1 254 ? 7.825 -5.630 -17.436 1.00 91.31 254 ALA A CA 1
ATOM 2019 C C . ALA A 1 254 ? 6.922 -4.385 -17.416 1.00 91.31 254 ALA A C 1
ATOM 2021 O O . ALA A 1 254 ? 6.230 -4.130 -18.400 1.00 91.31 254 ALA A O 1
ATOM 2022 N N . MET A 1 255 ? 6.963 -3.594 -16.341 1.00 94.88 255 MET A N 1
ATOM 2023 C CA . MET A 1 255 ? 6.265 -2.311 -16.246 1.00 94.88 255 MET A CA 1
ATOM 2024 C C . MET A 1 255 ? 6.720 -1.336 -17.344 1.00 94.88 255 MET A C 1
ATOM 2026 O O . MET A 1 255 ? 5.868 -0.775 -18.031 1.00 94.88 255 MET A O 1
ATOM 2030 N N . CYS A 1 256 ? 8.029 -1.168 -17.562 1.00 92.75 256 CYS A N 1
ATOM 2031 C CA . CYS A 1 256 ? 8.555 -0.287 -18.614 1.00 92.75 256 CYS A CA 1
ATOM 2032 C C . CYS A 1 256 ? 8.076 -0.706 -20.009 1.00 92.75 256 CYS A C 1
ATOM 2034 O O . CYS A 1 256 ? 7.605 0.139 -20.771 1.00 92.75 256 CYS A O 1
ATOM 2036 N N . ARG A 1 257 ? 8.087 -2.013 -20.313 1.00 92.12 257 ARG A N 1
ATOM 2037 C CA . ARG A 1 257 ? 7.550 -2.545 -21.579 1.00 92.12 257 ARG A CA 1
ATOM 2038 C C . ARG A 1 257 ? 6.065 -2.241 -21.762 1.00 92.12 257 ARG A C 1
ATOM 2040 O O . ARG A 1 257 ? 5.667 -1.840 -22.850 1.00 92.12 257 ARG A O 1
ATOM 2047 N N . LEU A 1 258 ? 5.252 -2.397 -20.712 1.00 94.62 258 LEU A N 1
ATOM 2048 C CA . LEU A 1 258 ? 3.824 -2.056 -20.761 1.00 94.62 258 LEU A CA 1
ATOM 2049 C C . LEU A 1 258 ? 3.605 -0.568 -21.063 1.00 94.62 258 LEU A C 1
ATOM 2051 O O . LEU A 1 258 ? 2.699 -0.218 -21.813 1.00 94.62 258 LEU A O 1
ATOM 2055 N N . LEU A 1 259 ? 4.442 0.303 -20.502 1.00 92.75 259 LEU A N 1
ATOM 2056 C CA . LEU A 1 259 ? 4.356 1.753 -20.686 1.00 92.75 259 LEU A CA 1
ATOM 2057 C C . LEU A 1 259 ? 5.007 2.249 -21.989 1.00 92.75 259 LEU A C 1
ATOM 2059 O O . LEU A 1 259 ? 4.925 3.437 -22.287 1.00 92.75 259 LEU A O 1
ATOM 2063 N N . GLY A 1 260 ? 5.628 1.364 -22.777 1.00 90.12 260 GLY A N 1
ATOM 2064 C CA . GLY A 1 260 ? 6.331 1.738 -24.006 1.00 90.12 260 GLY A CA 1
ATOM 2065 C C . GLY A 1 260 ? 7.620 2.528 -23.762 1.00 90.12 260 GLY A C 1
ATOM 2066 O O . GLY A 1 260 ? 8.064 3.261 -24.641 1.00 90.12 260 GLY A O 1
ATOM 2067 N N . ILE A 1 261 ? 8.216 2.396 -22.576 1.00 86.44 261 ILE A N 1
ATOM 2068 C CA . ILE A 1 261 ? 9.497 3.016 -22.230 1.00 86.44 261 ILE A CA 1
ATOM 2069 C C . ILE A 1 261 ? 10.603 2.083 -22.727 1.00 86.44 261 ILE A C 1
ATOM 2071 O O . ILE A 1 261 ? 10.637 0.912 -22.339 1.00 86.44 261 ILE A O 1
ATOM 2075 N N . SER A 1 262 ? 11.489 2.585 -23.595 1.00 69.56 262 SER A N 1
ATOM 2076 C CA . SER A 1 262 ? 12.620 1.798 -24.097 1.00 69.56 262 SER A CA 1
ATOM 2077 C C . SER A 1 262 ? 13.515 1.390 -22.929 1.00 69.56 262 SER A C 1
ATOM 2079 O O . SER A 1 262 ? 14.063 2.237 -22.230 1.00 69.56 262 SER A O 1
ATOM 2081 N N . SER A 1 263 ? 13.626 0.085 -22.696 1.00 55.94 263 SER A N 1
ATOM 2082 C CA . SER A 1 263 ? 14.456 -0.498 -21.642 1.00 55.94 263 SER A CA 1
ATOM 2083 C C . SER A 1 263 ? 15.804 -0.988 -22.180 1.00 55.94 263 SER A C 1
ATOM 2085 O O . SER A 1 263 ? 16.434 -1.833 -21.550 1.00 55.94 263 SER A O 1
ATOM 2087 N N . ASP A 1 264 ? 16.238 -0.516 -23.351 1.00 49.97 264 ASP A N 1
ATOM 2088 C CA . ASP A 1 264 ? 17.455 -1.006 -24.020 1.00 49.97 264 ASP A CA 1
ATOM 2089 C C . ASP A 1 264 ? 18.767 -0.631 -23.289 1.00 49.97 264 ASP A C 1
ATOM 2091 O O . ASP A 1 264 ? 19.848 -0.995 -23.738 1.00 49.97 264 ASP A O 1
ATOM 2095 N N . GLU A 1 265 ? 18.694 0.017 -22.121 1.00 48.50 265 GLU A N 1
ATOM 2096 C CA . GLU A 1 265 ? 19.849 0.350 -21.268 1.00 48.50 265 GLU A CA 1
ATOM 2097 C C . GLU A 1 265 ? 19.988 -0.511 -19.998 1.00 48.50 265 GLU A C 1
ATOM 2099 O O . GLU A 1 265 ? 20.825 -0.225 -19.141 1.00 48.50 265 GLU A O 1
ATOM 2104 N N . PHE A 1 266 ? 19.203 -1.581 -19.839 1.00 45.44 266 PHE A N 1
ATOM 2105 C CA . PHE A 1 266 ? 19.413 -2.530 -18.739 1.00 45.44 266 PHE A CA 1
ATOM 2106 C C . PHE A 1 266 ? 20.362 -3.637 -19.204 1.00 45.44 266 PHE A C 1
ATOM 2108 O O . PHE A 1 266 ? 19.912 -4.627 -19.779 1.00 45.44 266 PHE A O 1
ATOM 2115 N N . LEU A 1 267 ? 21.666 -3.438 -18.976 1.00 37.44 267 LEU A N 1
ATOM 2116 C CA . LEU A 1 267 ? 22.733 -4.404 -19.271 1.00 37.44 267 LEU A CA 1
ATOM 2117 C C . LEU A 1 267 ? 22.408 -5.828 -18.747 1.00 37.44 267 LEU A C 1
ATOM 2119 O O . LEU A 1 267 ? 21.653 -5.955 -17.772 1.00 37.44 267 LEU A O 1
ATOM 2123 N N . PRO A 1 268 ? 22.934 -6.869 -19.432 1.00 38.91 268 PRO A N 1
ATOM 2124 C CA . PRO A 1 268 ? 22.644 -8.283 -19.176 1.00 38.91 268 PRO A CA 1
ATOM 2125 C C . PRO A 1 268 ? 22.979 -8.735 -17.754 1.00 38.91 268 PRO A C 1
ATOM 2127 O O . PRO A 1 268 ? 24.002 -8.269 -17.205 1.00 38.91 268 PRO A O 1
#

pLDDT: mean 85.45, std 13.26, range [37.44, 98.06]

Radius of gyration: 21.02 Å; chains: 1; bounding box: 59×49×48 Å

Secondary structure (DSSP, 8-state):
-GGGSTT-GGGHHHHHHHHHTTTTSTTHHHHHHHHHHHHTHHHHHHHHHTTPPPHHHHHHHHHS-HHHHHHHHHHHHHHHHH-SSEEEEHHHHIIIII--SSPP-EEEEEE-SS-HHHHHHHHHHHHT-EEEEEEEETTEEEEEEE-SS-EEEEEEEE-PPPSPPPPEETTEEB--HHHHHHHHHHHHHHH--HHHHHHHHHHHHHHGGGS-HHHHHHHHHHHHT--HHHHHHHHHH---TT--HHHHHHHHHHHHHHHT---TTS--